Protein AF-A0A4U6UE74-F1 (afdb_monomer_lite)

Structure (mmCIF, N/CA/C/O backbone):
data_AF-A0A4U6UE74-F1
#
_entry.id   AF-A0A4U6UE74-F1
#
loop_
_atom_site.group_PDB
_atom_site.id
_atom_site.type_symbol
_atom_site.label_atom_id
_atom_site.label_alt_id
_atom_site.label_comp_id
_atom_site.label_asym_id
_atom_site.label_entity_id
_atom_site.label_seq_id
_atom_site.pdbx_PDB_ins_code
_atom_site.Cartn_x
_atom_site.Cartn_y
_atom_site.Cartn_z
_atom_site.occupancy
_atom_site.B_iso_or_equiv
_atom_site.auth_seq_id
_atom_site.auth_comp_id
_atom_site.auth_asym_id
_atom_site.auth_atom_id
_atom_site.pdbx_PDB_model_num
ATOM 1 N N . MET A 1 1 ? -22.565 -4.919 -2.786 1.00 56.97 1 MET A N 1
ATOM 2 C CA . MET A 1 1 ? -21.485 -5.892 -2.486 1.00 56.97 1 MET A CA 1
ATOM 3 C C . MET A 1 1 ? -21.626 -7.184 -3.287 1.00 56.97 1 MET A C 1
ATOM 5 O O . MET A 1 1 ? -20.820 -7.374 -4.184 1.00 56.97 1 MET A O 1
ATOM 9 N N . ALA A 1 2 ? -22.635 -8.034 -3.048 1.00 68.69 2 ALA A N 1
ATOM 10 C CA . ALA A 1 2 ? -22.764 -9.335 -3.736 1.00 68.69 2 ALA A CA 1
ATOM 11 C C . ALA A 1 2 ? -22.837 -9.258 -5.281 1.00 68.69 2 ALA A C 1
ATOM 13 O O . ALA A 1 2 ? -22.336 -10.137 -5.976 1.00 68.69 2 ALA A O 1
ATOM 14 N N . GLU A 1 3 ? -23.427 -8.194 -5.826 1.00 71.62 3 GLU A N 1
ATOM 15 C CA . GLU A 1 3 ? -23.545 -7.980 -7.275 1.00 71.62 3 GLU A CA 1
ATOM 16 C C . GLU A 1 3 ? -22.191 -7.661 -7.937 1.00 71.62 3 GLU A C 1
ATOM 18 O O . GLU A 1 3 ? -21.826 -8.283 -8.933 1.00 71.62 3 GLU A O 1
ATOM 23 N N . LEU A 1 4 ? -21.385 -6.807 -7.292 1.00 71.94 4 LEU A N 1
ATOM 24 C CA . LEU A 1 4 ? -20.017 -6.468 -7.706 1.00 71.94 4 LEU A CA 1
ATOM 25 C C . LEU A 1 4 ? -19.081 -7.693 -7.694 1.00 71.94 4 LEU A C 1
ATOM 27 O O . LEU A 1 4 ? -18.154 -7.780 -8.496 1.00 71.94 4 LEU A O 1
ATOM 31 N N . ALA A 1 5 ? -19.316 -8.649 -6.787 1.00 80.25 5 ALA A N 1
ATOM 32 C CA . ALA A 1 5 ? -18.555 -9.897 -6.736 1.00 80.25 5 ALA A CA 1
ATOM 33 C C . ALA A 1 5 ? -18.823 -10.771 -7.976 1.00 80.25 5 ALA A C 1
ATOM 35 O O . ALA A 1 5 ? -17.874 -11.184 -8.640 1.00 80.25 5 ALA A O 1
ATOM 36 N N . ARG A 1 6 ? -20.098 -10.959 -8.354 1.00 82.00 6 ARG A N 1
ATOM 37 C CA . ARG A 1 6 ? -20.484 -11.695 -9.577 1.00 82.00 6 ARG A CA 1
ATOM 38 C C . ARG A 1 6 ? -19.981 -11.037 -10.860 1.00 82.00 6 ARG A C 1
ATOM 40 O O . ARG A 1 6 ? -19.697 -11.729 -11.834 1.00 82.00 6 ARG A O 1
ATOM 47 N N . GLU A 1 7 ? -19.914 -9.710 -10.896 1.00 84.56 7 GLU A N 1
ATOM 48 C CA . GLU A 1 7 ? -19.396 -8.986 -12.059 1.00 84.56 7 GLU A CA 1
ATOM 49 C C . GLU A 1 7 ? -17.886 -9.208 -12.233 1.00 84.56 7 GLU A C 1
ATOM 51 O O . GLU A 1 7 ? -17.434 -9.528 -13.334 1.00 84.56 7 GLU A O 1
ATOM 56 N N . LYS A 1 8 ? -17.119 -9.157 -11.134 1.00 84.25 8 LYS A N 1
ATOM 57 C CA . LYS A 1 8 ? -15.686 -9.494 -11.138 1.00 84.25 8 LYS A CA 1
ATOM 58 C C . LYS A 1 8 ? -15.428 -10.954 -11.516 1.00 84.25 8 LYS A C 1
ATOM 60 O O . LYS A 1 8 ? -14.538 -11.209 -12.319 1.00 84.25 8 LYS A O 1
ATOM 65 N N . GLU A 1 9 ? -16.222 -11.889 -11.000 1.00 88.75 9 GLU A N 1
ATOM 66 C CA . GLU A 1 9 ? -16.128 -13.321 -11.317 1.00 88.75 9 GLU A CA 1
ATOM 67 C C . GLU A 1 9 ? -16.318 -13.580 -12.826 1.00 88.75 9 GLU A C 1
ATOM 69 O O . GLU A 1 9 ? -15.458 -14.180 -13.469 1.00 88.75 9 GLU A O 1
ATOM 74 N N . LYS A 1 10 ? -17.350 -12.982 -13.445 1.00 86.75 10 LYS A N 1
ATOM 75 C CA . LYS A 1 10 ? -17.553 -13.015 -14.909 1.00 86.75 10 LYS A CA 1
ATOM 76 C C . LYS A 1 10 ? -16.393 -12.402 -15.700 1.00 86.75 10 LYS A C 1
ATOM 78 O O . LYS A 1 10 ? -16.070 -12.881 -16.791 1.00 86.75 10 LYS A O 1
ATOM 83 N N . MET A 1 11 ? -15.778 -11.334 -15.189 1.00 83.25 11 MET A N 1
ATOM 84 C CA . MET A 1 11 ? -14.610 -10.708 -15.817 1.00 83.25 11 MET A CA 1
ATOM 85 C C . MET A 1 11 ? -13.387 -11.633 -15.784 1.00 83.25 11 MET A C 1
ATOM 87 O O . MET A 1 11 ? -12.706 -11.775 -16.801 1.00 83.25 11 MET A O 1
ATOM 91 N N . VAL A 1 12 ? -13.149 -12.302 -14.650 1.00 85.94 12 VAL A N 1
ATOM 92 C CA . VAL A 1 12 ? -12.068 -13.286 -14.485 1.00 85.94 12 VAL A CA 1
ATOM 93 C C . VAL A 1 12 ? -12.274 -14.478 -15.418 1.00 85.94 12 VAL A C 1
ATOM 95 O O . VAL A 1 12 ? -11.359 -14.800 -16.171 1.00 85.94 12 VAL A O 1
ATOM 98 N N . ASP A 1 13 ? -13.476 -15.057 -15.485 1.00 81.56 13 ASP A N 1
ATOM 99 C CA . ASP A 1 13 ? -13.787 -16.149 -16.423 1.00 81.56 13 ASP A CA 1
ATOM 100 C C . ASP A 1 13 ? -13.576 -15.740 -17.889 1.00 81.56 13 ASP A C 1
ATOM 102 O O . ASP A 1 13 ? -13.055 -16.512 -18.699 1.00 81.56 13 ASP A O 1
ATOM 106 N N . THR A 1 14 ? -13.930 -14.501 -18.243 1.00 79.88 14 THR A N 1
ATOM 107 C CA . THR A 1 14 ? -13.723 -13.971 -19.600 1.00 79.88 14 THR A CA 1
ATOM 108 C C . THR A 1 14 ? -12.231 -13.820 -19.927 1.00 79.88 14 THR A C 1
ATOM 110 O O . THR A 1 14 ? -11.816 -14.124 -21.048 1.00 79.88 14 THR A O 1
ATOM 113 N N . LEU A 1 15 ? -11.409 -13.397 -18.961 1.00 74.50 15 LEU A N 1
ATOM 114 C CA . LEU A 1 15 ? -9.952 -13.295 -19.106 1.00 74.50 15 LEU A CA 1
ATOM 115 C C . LEU A 1 15 ? -9.281 -14.672 -19.173 1.00 74.50 15 LEU A C 1
ATOM 117 O O . LEU A 1 15 ? -8.467 -14.905 -20.065 1.00 74.50 15 LEU A O 1
ATOM 121 N N . VAL A 1 16 ? -9.668 -15.608 -18.302 1.00 80.56 16 VAL A N 1
ATOM 122 C CA . VAL A 1 16 ? -9.182 -16.998 -18.311 1.00 80.56 16 VAL A CA 1
ATOM 123 C C . VAL A 1 16 ? -9.510 -17.675 -19.642 1.00 80.56 16 VAL A C 1
ATOM 125 O O . VAL A 1 16 ? -8.662 -18.364 -20.206 1.00 80.56 16 VAL A O 1
ATOM 128 N N . LYS A 1 17 ? -10.702 -17.432 -20.202 1.00 75.56 17 LYS A N 1
ATOM 129 C CA . LYS A 1 17 ? -11.088 -17.965 -21.513 1.00 75.56 17 LYS A CA 1
ATOM 130 C C . LYS A 1 17 ? -10.261 -17.370 -22.661 1.00 75.56 17 LYS A C 1
ATOM 132 O O . LYS A 1 17 ? -9.844 -18.118 -23.537 1.00 75.56 17 LYS A O 1
ATOM 137 N N . LYS A 1 18 ? -9.951 -16.067 -22.628 1.00 68.81 18 LYS A N 1
ATOM 138 C CA . LYS A 1 18 ? -9.042 -15.427 -23.604 1.00 68.81 18 LYS A CA 1
ATOM 139 C C . LYS A 1 18 ? -7.591 -15.910 -23.490 1.00 68.81 18 LYS A C 1
ATOM 141 O O . LYS A 1 18 ? -6.917 -16.032 -24.504 1.00 68.81 18 LYS A O 1
ATOM 146 N N . LEU A 1 19 ? -7.122 -16.219 -22.282 1.00 62.34 19 LEU A N 1
ATOM 147 C CA . LEU A 1 19 ? -5.784 -16.775 -22.042 1.00 62.34 19 LEU A CA 1
ATOM 148 C C . LEU A 1 19 ? -5.643 -18.244 -22.466 1.00 62.34 19 LEU A C 1
ATOM 150 O O . LEU A 1 19 ? -4.526 -18.697 -22.706 1.00 62.34 19 LEU A O 1
ATOM 154 N N . LYS A 1 20 ? -6.750 -18.992 -22.556 1.00 67.00 20 LYS A N 1
ATOM 155 C CA . LYS A 1 20 ? -6.731 -20.425 -22.884 1.00 67.00 20 LYS A CA 1
ATOM 156 C C . LYS A 1 20 ? -6.708 -20.722 -24.388 1.00 67.00 20 LYS A C 1
ATOM 158 O O . LYS A 1 20 ? -6.228 -21.787 -24.761 1.00 67.00 20 LYS A O 1
ATOM 163 N N . ASP A 1 21 ? -7.131 -19.770 -25.225 1.00 51.50 21 ASP A N 1
ATOM 164 C CA . ASP A 1 21 ? -7.111 -19.862 -26.694 1.00 51.50 21 ASP A CA 1
ATOM 165 C C . ASP A 1 21 ? -6.261 -18.746 -27.360 1.00 51.50 21 ASP A C 1
ATOM 167 O O . ASP A 1 21 ? -6.778 -17.971 -28.167 1.00 51.50 21 ASP A O 1
ATOM 171 N N . PRO A 1 22 ? -4.935 -18.656 -27.119 1.00 49.62 22 PRO A N 1
ATOM 172 C CA . PRO A 1 22 ? -4.066 -17.650 -27.754 1.00 49.62 22 PRO A CA 1
ATOM 173 C C . PRO A 1 22 ? -3.801 -17.901 -29.259 1.00 49.62 22 PRO A C 1
ATOM 175 O O . PRO A 1 22 ? -2.952 -17.247 -29.860 1.00 49.62 22 PRO A O 1
ATOM 178 N N . SER A 1 23 ? -4.485 -18.871 -29.875 1.00 46.44 23 SER A N 1
ATOM 179 C CA . SER A 1 23 ? -4.153 -19.433 -31.196 1.00 46.44 23 SER A CA 1
ATOM 180 C C . SER A 1 23 ? -4.981 -18.871 -32.369 1.00 46.44 23 SER A C 1
ATOM 182 O O . SER A 1 23 ? -4.737 -19.234 -33.517 1.00 46.44 23 SER A O 1
ATOM 184 N N . SER A 1 24 ? -5.975 -18.006 -32.124 1.00 49.34 24 SER A N 1
ATOM 185 C CA . SER A 1 24 ? -6.946 -17.589 -33.158 1.00 49.34 24 SER A CA 1
ATOM 186 C C . SER A 1 24 ? -6.776 -16.171 -33.727 1.00 49.34 24 SER A C 1
ATOM 188 O O . SER A 1 24 ? -7.349 -15.891 -34.778 1.00 49.34 24 SER A O 1
ATOM 190 N N . GLU A 1 25 ? -5.974 -15.293 -33.110 1.00 42.12 25 GLU A N 1
ATOM 191 C CA . GLU A 1 25 ? -5.763 -13.906 -33.590 1.00 42.12 25 GLU A CA 1
ATOM 192 C C . GLU A 1 25 ? -4.344 -13.619 -34.130 1.00 42.12 25 GLU A C 1
ATOM 194 O O . GLU A 1 25 ? -4.107 -12.559 -34.706 1.00 42.12 25 GLU A O 1
ATOM 199 N N . ALA A 1 26 ? -3.404 -14.568 -34.038 1.00 40.31 26 ALA A N 1
ATOM 200 C CA . ALA A 1 26 ? -1.996 -14.371 -34.422 1.00 40.31 26 ALA A CA 1
ATOM 201 C C . ALA A 1 26 ? -1.649 -14.702 -35.897 1.00 40.31 26 ALA A C 1
ATOM 203 O O . ALA A 1 26 ? -0.474 -14.805 -36.241 1.00 40.31 26 ALA A O 1
ATOM 204 N N . THR A 1 27 ? -2.637 -14.890 -36.783 1.00 39.41 27 THR A N 1
ATOM 205 C CA . THR A 1 27 ? -2.432 -15.371 -38.172 1.00 39.41 27 THR A CA 1
ATOM 206 C C . THR A 1 27 ? -3.084 -14.488 -39.246 1.00 39.41 27 THR A C 1
ATOM 208 O O . THR A 1 27 ? -3.674 -14.981 -40.207 1.00 39.41 27 THR A O 1
ATOM 211 N N . LYS A 1 28 ? -2.960 -13.156 -39.121 1.00 41.69 28 LYS A N 1
ATOM 212 C CA . LYS A 1 28 ? -3.324 -12.190 -40.185 1.00 41.69 28 LYS A CA 1
ATOM 213 C C . LYS A 1 28 ? -2.311 -11.054 -40.396 1.00 41.69 28 LYS A C 1
ATOM 215 O O . LYS A 1 28 ? -2.690 -9.934 -40.725 1.00 41.69 28 LYS A O 1
ATOM 220 N N . SER A 1 29 ? -1.019 -11.346 -40.258 1.00 40.31 29 SER A N 1
ATOM 221 C CA . SER A 1 29 ? 0.051 -10.410 -40.633 1.00 40.31 29 SER A CA 1
ATOM 222 C C . SER A 1 29 ? 1.234 -11.074 -41.346 1.00 40.31 29 SER A C 1
ATOM 224 O O . SER A 1 29 ? 2.375 -10.660 -41.151 1.00 40.31 29 SER A O 1
ATOM 226 N N . ASP A 1 30 ? 0.965 -12.043 -42.226 1.00 38.16 30 ASP A N 1
ATOM 227 C CA . ASP A 1 30 ? 1.850 -12.297 -43.372 1.00 38.16 30 ASP A CA 1
ATOM 228 C C . ASP A 1 30 ? 1.642 -11.172 -44.400 1.00 38.16 30 ASP A C 1
ATOM 230 O O . ASP A 1 30 ? 0.991 -11.330 -45.432 1.00 38.16 30 ASP A O 1
ATOM 234 N N . ALA A 1 31 ? 2.160 -9.989 -44.067 1.00 41.06 31 ALA A N 1
ATOM 235 C CA . ALA A 1 31 ? 2.433 -8.940 -45.036 1.00 41.06 31 ALA A CA 1
ATOM 236 C C . ALA A 1 31 ? 3.879 -9.133 -45.505 1.00 41.06 31 ALA A C 1
ATOM 238 O O . ALA A 1 31 ? 4.804 -9.136 -44.692 1.00 41.06 31 ALA A O 1
ATOM 239 N N . GLU A 1 32 ? 4.060 -9.349 -46.807 1.00 44.47 32 GLU A N 1
ATOM 240 C CA . GLU A 1 32 ? 5.330 -9.769 -47.401 1.00 44.47 32 GLU A CA 1
ATOM 241 C C . GLU A 1 32 ? 6.497 -8.842 -47.017 1.00 44.47 32 GLU A C 1
ATOM 243 O O . GLU A 1 32 ? 6.482 -7.637 -47.282 1.00 44.47 32 GLU A O 1
ATOM 248 N N . LEU A 1 33 ? 7.553 -9.418 -46.431 1.00 47.09 33 LEU A N 1
ATOM 249 C CA . LEU A 1 33 ? 8.809 -8.703 -46.212 1.00 47.09 33 LEU A CA 1
ATOM 250 C C . LEU A 1 33 ? 9.401 -8.280 -47.570 1.00 47.09 33 LEU A C 1
ATOM 252 O O . LEU A 1 33 ? 9.572 -9.130 -48.451 1.00 47.09 33 LEU A O 1
ATOM 256 N N . PRO A 1 34 ? 9.770 -6.999 -47.760 1.00 53.50 34 PRO A N 1
ATOM 257 C CA . PRO A 1 34 ? 10.288 -6.526 -49.036 1.00 53.50 34 PRO A CA 1
ATOM 258 C C . PRO A 1 34 ? 11.599 -7.236 -49.394 1.00 53.50 34 PRO A C 1
ATOM 260 O O . PRO A 1 34 ? 12.488 -7.401 -48.555 1.00 53.50 34 PRO A O 1
ATOM 263 N N . ALA A 1 35 ? 11.749 -7.592 -50.675 1.00 56.34 35 ALA A N 1
ATOM 264 C CA . ALA A 1 35 ? 12.805 -8.474 -51.192 1.00 56.34 35 ALA A CA 1
ATOM 265 C C . ALA A 1 35 ? 14.254 -8.094 -50.805 1.00 56.34 35 ALA A C 1
ATOM 267 O O . ALA A 1 35 ? 15.136 -8.950 -50.810 1.00 56.34 35 ALA A O 1
ATOM 268 N N . LYS A 1 36 ? 14.504 -6.834 -50.421 1.00 52.75 36 LYS A N 1
ATOM 269 C CA . LYS A 1 36 ? 15.810 -6.340 -49.951 1.00 52.75 36 LYS A CA 1
ATOM 270 C C . LYS A 1 36 ? 16.289 -6.959 -48.629 1.00 52.75 36 LYS A C 1
ATOM 272 O O . LYS A 1 36 ? 17.488 -6.937 -48.383 1.00 52.75 36 LYS A O 1
ATOM 277 N N . LEU A 1 37 ? 15.401 -7.511 -47.797 1.00 46.47 37 LEU A N 1
ATOM 278 C CA . LEU A 1 37 ? 15.780 -8.133 -46.516 1.00 46.47 37 LEU A CA 1
ATOM 279 C C . LEU A 1 37 ? 16.088 -9.635 -46.619 1.00 46.47 37 LEU A C 1
ATOM 281 O O . LEU A 1 37 ? 16.680 -10.197 -45.702 1.00 46.47 37 LEU A O 1
ATOM 285 N N . LYS A 1 38 ? 15.752 -10.291 -47.739 1.00 52.88 38 LYS A N 1
ATOM 286 C CA . LYS A 1 38 ? 15.959 -11.740 -47.894 1.00 52.88 38 LYS A CA 1
ATOM 287 C C . LYS A 1 38 ? 17.447 -12.115 -47.970 1.00 52.88 38 LYS A C 1
ATOM 289 O O . LYS A 1 38 ? 17.871 -13.057 -47.311 1.00 52.88 38 LYS A O 1
ATOM 294 N N . GLY A 1 39 ? 18.245 -11.310 -48.676 1.00 51.56 39 GLY A N 1
ATOM 295 C CA . GLY A 1 39 ? 19.693 -11.517 -48.806 1.00 51.56 39 GLY A CA 1
ATOM 296 C C . GLY A 1 39 ? 20.509 -11.234 -47.536 1.00 51.56 39 GLY A C 1
ATOM 297 O O . GLY A 1 39 ? 21.664 -11.640 -47.464 1.00 51.56 39 GLY A O 1
ATOM 298 N N . PHE A 1 40 ? 19.939 -10.571 -46.521 1.00 45.03 40 PHE A N 1
ATOM 299 C CA . PHE A 1 40 ? 20.658 -10.297 -45.268 1.00 45.03 40 PHE A CA 1
ATOM 300 C C . PHE A 1 40 ? 20.764 -11.554 -44.386 1.00 45.03 40 PHE A C 1
ATOM 302 O O . PHE A 1 40 ? 21.835 -11.844 -43.858 1.00 45.03 40 PHE A O 1
ATOM 309 N N . ASN A 1 41 ? 19.693 -12.356 -44.316 1.00 48.88 41 ASN A N 1
ATOM 310 C CA . ASN A 1 41 ? 19.687 -13.636 -43.593 1.00 48.88 41 ASN A CA 1
ATOM 311 C C . ASN A 1 41 ? 20.494 -14.744 -44.294 1.00 48.88 41 ASN A C 1
ATOM 313 O O . ASN A 1 41 ? 20.928 -15.682 -43.633 1.00 48.88 41 ASN A O 1
ATOM 317 N N . GLU A 1 42 ? 20.694 -14.663 -45.613 1.00 53.84 42 GLU A N 1
ATOM 318 C CA . GLU A 1 42 ? 21.542 -15.613 -46.354 1.00 53.84 42 GLU A CA 1
ATOM 319 C C . GLU A 1 42 ? 23.040 -15.266 -46.243 1.00 53.84 42 GLU A C 1
ATOM 321 O O . GLU A 1 42 ? 23.878 -16.163 -46.290 1.00 53.84 42 GLU A O 1
ATOM 326 N N . ALA A 1 43 ? 23.387 -13.986 -46.051 1.00 48.88 43 ALA A N 1
ATOM 327 C CA . ALA A 1 43 ? 24.773 -13.529 -45.907 1.00 48.88 43 ALA A CA 1
ATOM 328 C C . ALA A 1 43 ? 25.343 -13.699 -44.485 1.00 48.88 43 ALA A C 1
ATOM 330 O O . ALA A 1 43 ? 26.547 -13.897 -44.330 1.00 48.88 43 ALA A O 1
ATOM 331 N N . PHE A 1 44 ? 24.494 -13.639 -43.452 1.00 47.41 44 PHE A N 1
ATOM 332 C CA . PHE A 1 44 ? 24.885 -13.802 -42.049 1.00 47.41 44 PHE A CA 1
ATOM 333 C C . PHE A 1 44 ? 24.095 -14.943 -41.406 1.00 47.41 44 PHE A C 1
ATOM 335 O O . PHE A 1 44 ? 23.067 -14.737 -40.765 1.00 47.41 44 PHE A O 1
ATOM 342 N N . GLY A 1 45 ? 24.592 -16.168 -41.584 1.00 48.38 45 GLY A N 1
ATOM 343 C CA . GLY A 1 45 ? 23.990 -17.371 -41.014 1.00 48.38 45 GLY A CA 1
ATOM 344 C C . GLY A 1 45 ? 24.135 -17.453 -39.493 1.00 48.38 45 GLY A C 1
ATOM 345 O O . GLY A 1 45 ? 25.000 -18.173 -38.999 1.00 48.38 45 GLY A O 1
ATOM 346 N N . THR A 1 46 ? 23.266 -16.769 -38.744 1.00 39.91 46 THR A N 1
ATOM 347 C CA . THR A 1 46 ? 23.088 -16.984 -37.299 1.00 39.91 46 THR A CA 1
ATOM 348 C C . THR A 1 46 ? 21.621 -17.219 -36.940 1.00 39.91 46 THR A C 1
ATOM 350 O O . THR A 1 46 ? 20.748 -16.359 -37.054 1.00 39.91 46 THR A O 1
ATOM 353 N N . THR A 1 47 ? 21.345 -18.433 -36.465 1.00 38.91 47 THR A N 1
ATOM 354 C CA . THR A 1 47 ? 20.025 -18.873 -36.007 1.00 38.91 47 THR A CA 1
ATOM 355 C C . THR A 1 47 ? 19.679 -18.234 -34.661 1.00 38.91 47 THR A C 1
ATOM 357 O O . THR A 1 47 ? 19.829 -18.857 -33.613 1.00 38.91 47 THR A O 1
ATOM 360 N N . LEU A 1 48 ? 19.181 -16.995 -34.658 1.00 34.69 48 LEU A N 1
ATOM 361 C CA . LEU A 1 48 ? 18.661 -16.365 -33.440 1.00 34.69 48 LEU A CA 1
ATOM 362 C C . LEU A 1 48 ? 17.238 -16.851 -33.116 1.00 34.69 48 LEU A C 1
ATOM 364 O O . LEU A 1 48 ? 16.241 -16.157 -33.316 1.00 34.69 48 LEU A O 1
ATOM 368 N N . ARG A 1 49 ? 17.152 -18.054 -32.540 1.00 37.94 49 ARG A N 1
ATOM 369 C CA . ARG A 1 49 ? 16.060 -18.424 -31.631 1.00 37.94 49 ARG A CA 1
ATOM 370 C C . ARG A 1 49 ? 16.639 -19.017 -30.352 1.00 37.94 49 ARG A C 1
ATOM 372 O O . ARG A 1 49 ? 17.272 -20.056 -30.420 1.00 37.94 49 ARG A O 1
ATOM 379 N N . LYS A 1 50 ? 16.284 -18.378 -29.232 1.00 42.59 50 LYS A N 1
ATOM 380 C CA . LYS A 1 50 ? 16.183 -18.925 -27.868 1.00 42.59 50 LYS A CA 1
ATOM 381 C C . LYS A 1 50 ? 17.356 -19.782 -27.370 1.00 42.59 50 LYS A C 1
ATOM 383 O O . LYS A 1 50 ? 17.410 -20.958 -27.684 1.00 42.59 50 LYS A O 1
ATOM 388 N N . GLU A 1 51 ? 18.103 -19.248 -26.405 1.00 32.88 51 GLU A N 1
ATOM 389 C CA . GLU A 1 51 ? 18.218 -19.874 -25.077 1.00 32.88 51 GLU A CA 1
ATOM 390 C C . GLU A 1 51 ? 18.854 -18.906 -24.065 1.00 32.88 51 GLU A C 1
ATOM 392 O O . GLU A 1 51 ? 19.895 -18.309 -24.317 1.00 32.88 51 GLU A O 1
ATOM 397 N N . ILE A 1 52 ? 18.196 -18.741 -22.914 1.00 37.09 52 ILE A N 1
ATOM 398 C CA . ILE A 1 52 ? 18.766 -18.177 -21.685 1.00 37.09 52 ILE A CA 1
ATOM 399 C C . ILE A 1 52 ? 18.455 -19.199 -20.595 1.00 37.09 52 ILE A C 1
ATOM 401 O O . ILE A 1 52 ? 17.279 -19.499 -20.401 1.00 37.09 52 ILE A O 1
ATOM 405 N N . PHE A 1 53 ? 19.500 -19.715 -19.939 1.00 31.36 53 PHE A N 1
ATOM 406 C CA . PHE A 1 53 ? 19.626 -20.035 -18.503 1.00 31.36 53 PHE A CA 1
ATOM 407 C C . PHE A 1 53 ? 20.572 -21.222 -18.264 1.00 31.36 53 PHE A C 1
ATOM 409 O O . PHE A 1 53 ? 20.196 -22.362 -18.516 1.00 31.36 53 PHE A O 1
ATOM 416 N N . ALA A 1 54 ? 21.734 -20.963 -17.647 1.00 29.67 54 ALA A N 1
ATOM 417 C CA . ALA A 1 54 ? 22.358 -21.885 -16.689 1.00 29.67 54 ALA A CA 1
ATOM 418 C C . ALA A 1 54 ? 23.453 -21.203 -15.835 1.00 29.67 54 ALA A C 1
ATOM 420 O O . ALA A 1 54 ? 24.446 -20.718 -16.360 1.00 29.67 54 ALA A O 1
ATOM 421 N N . ALA A 1 55 ? 23.263 -21.272 -14.514 1.00 28.91 55 ALA A N 1
ATOM 422 C CA . ALA A 1 55 ? 24.280 -21.385 -13.457 1.00 28.91 55 ALA A CA 1
ATOM 423 C C . ALA A 1 55 ? 25.363 -20.294 -13.239 1.00 28.91 55 ALA A C 1
ATOM 425 O O . ALA A 1 55 ? 26.428 -20.259 -13.845 1.00 28.91 55 ALA A O 1
ATOM 426 N N . HIS A 1 56 ? 25.122 -19.532 -12.169 1.00 27.66 56 HIS A N 1
ATOM 427 C CA . HIS A 1 56 ? 26.099 -19.074 -11.168 1.00 27.66 56 HIS A CA 1
ATOM 428 C C . HIS A 1 56 ? 27.114 -20.166 -10.730 1.00 27.66 56 HIS A C 1
ATOM 430 O O . HIS A 1 56 ? 26.690 -21.303 -10.523 1.00 27.66 56 HIS A O 1
ATOM 436 N N . ALA A 1 57 ? 28.374 -19.791 -10.434 1.00 29.16 57 ALA A N 1
ATOM 437 C CA . ALA A 1 57 ? 28.994 -19.843 -9.081 1.00 29.16 57 ALA A CA 1
ATOM 438 C C . ALA A 1 57 ? 30.530 -20.088 -9.055 1.00 29.16 57 ALA A C 1
ATOM 440 O O . ALA A 1 57 ? 31.015 -21.003 -9.707 1.00 29.16 57 ALA A O 1
ATOM 441 N N . ALA A 1 58 ? 31.220 -19.351 -8.161 1.00 26.97 58 ALA A N 1
ATOM 442 C CA . ALA A 1 58 ? 32.587 -19.549 -7.621 1.00 26.97 58 ALA A CA 1
ATOM 443 C C . ALA A 1 58 ? 33.800 -19.503 -8.597 1.00 26.97 58 ALA A C 1
ATOM 445 O O . ALA A 1 58 ? 33.747 -20.026 -9.700 1.00 26.97 58 ALA A O 1
ATOM 446 N N . GLY A 1 59 ? 34.960 -18.936 -8.231 1.00 24.83 59 GLY A N 1
ATOM 447 C CA . GLY A 1 59 ? 35.321 -18.157 -7.034 1.00 24.83 59 GLY A CA 1
ATOM 448 C C . GLY A 1 59 ? 36.850 -17.990 -6.868 1.00 24.83 59 GLY A C 1
ATOM 449 O O . GLY A 1 59 ? 37.594 -18.792 -7.413 1.00 24.83 59 GLY A O 1
ATOM 450 N N . ALA A 1 60 ? 37.257 -16.987 -6.076 1.00 27.09 60 ALA A N 1
ATOM 451 C CA . ALA A 1 60 ? 38.567 -16.777 -5.419 1.00 27.09 60 ALA A CA 1
ATOM 452 C C . ALA A 1 60 ? 39.885 -16.687 -6.245 1.00 27.09 60 ALA A C 1
ATOM 454 O O . ALA A 1 60 ? 40.330 -17.642 -6.870 1.00 27.09 60 ALA A O 1
ATOM 455 N N . ASP A 1 61 ? 40.529 -15.520 -6.116 1.00 32.75 61 ASP A N 1
ATOM 456 C CA . ASP A 1 61 ? 41.941 -15.254 -5.769 1.00 32.75 61 ASP A CA 1
ATOM 457 C C . ASP A 1 61 ? 43.087 -16.174 -6.245 1.00 32.75 61 ASP A C 1
ATOM 459 O O . ASP A 1 61 ? 43.196 -17.317 -5.814 1.00 32.75 61 ASP A O 1
ATOM 463 N N . THR A 1 62 ? 44.071 -15.567 -6.929 1.00 30.02 62 THR A N 1
ATOM 464 C CA . THR A 1 62 ? 45.494 -15.536 -6.499 1.00 30.02 62 THR A CA 1
ATOM 465 C C . THR A 1 62 ? 46.238 -14.386 -7.192 1.00 30.02 62 THR A C 1
ATOM 467 O O . THR A 1 62 ? 46.064 -14.187 -8.395 1.00 30.02 62 THR A O 1
ATOM 470 N N . ASP A 1 63 ? 47.099 -13.678 -6.454 1.00 32.91 63 ASP A N 1
ATOM 471 C CA . ASP A 1 63 ? 48.181 -12.850 -7.011 1.00 32.91 63 ASP A CA 1
ATOM 472 C C . ASP A 1 63 ? 49.167 -13.710 -7.830 1.00 32.91 63 ASP A C 1
ATOM 474 O O . ASP A 1 63 ? 49.419 -14.857 -7.466 1.00 32.91 63 ASP A O 1
ATOM 478 N N . ASP A 1 64 ? 49.762 -13.166 -8.899 1.00 29.98 64 ASP A N 1
ATOM 479 C CA . ASP A 1 64 ? 51.168 -12.712 -8.863 1.00 29.98 64 ASP A CA 1
ATOM 480 C C . ASP A 1 64 ? 51.624 -12.085 -10.199 1.00 29.98 64 ASP A C 1
ATOM 482 O O . ASP A 1 64 ? 51.037 -12.301 -11.263 1.00 29.98 64 ASP A O 1
ATOM 486 N N . GLY A 1 65 ? 52.690 -11.282 -10.153 1.00 33.38 65 GLY A N 1
ATOM 487 C CA . GLY A 1 65 ? 53.246 -10.610 -11.333 1.00 33.38 65 GLY A CA 1
ATOM 488 C C . GLY A 1 65 ? 54.146 -11.504 -12.202 1.00 33.38 65 GLY A C 1
ATOM 489 O O . GLY A 1 65 ? 54.941 -12.290 -11.694 1.00 33.38 65 GLY A O 1
ATOM 490 N N . GLY A 1 66 ? 54.106 -11.323 -13.528 1.00 27.69 66 GLY A N 1
ATOM 491 C CA . GLY A 1 66 ? 54.991 -12.034 -14.459 1.00 27.69 66 GLY A CA 1
ATOM 492 C C . GLY A 1 66 ? 55.030 -11.406 -15.853 1.00 27.69 66 GLY A C 1
ATOM 493 O O . GLY A 1 66 ? 53.997 -11.174 -16.473 1.00 27.69 66 GLY A O 1
ATOM 494 N N . SER A 1 67 ? 56.232 -11.104 -16.345 1.00 31.75 67 SER A N 1
ATOM 495 C CA . SER A 1 67 ? 56.478 -10.595 -17.699 1.00 31.75 67 SER A CA 1
ATOM 496 C C . SER A 1 67 ? 56.640 -11.729 -18.722 1.00 31.75 67 SER A C 1
ATOM 498 O O . SER A 1 67 ? 56.930 -12.860 -18.343 1.00 31.75 67 SER A O 1
ATOM 500 N N . PHE A 1 68 ? 56.578 -11.379 -20.022 1.00 26.80 68 PHE A N 1
ATOM 501 C CA . PHE A 1 68 ? 56.877 -12.262 -21.173 1.00 26.80 68 PHE A CA 1
ATOM 502 C C . PHE A 1 68 ? 55.830 -13.395 -21.399 1.00 26.80 68 PHE A C 1
ATOM 504 O O . PHE A 1 68 ? 55.166 -13.831 -20.474 1.00 26.80 68 PHE A O 1
ATOM 511 N N . GLN A 1 69 ? 55.557 -13.908 -22.609 1.00 30.17 69 GLN A N 1
ATOM 512 C CA . GLN A 1 69 ? 56.172 -13.726 -23.933 1.00 30.17 69 GLN A CA 1
ATOM 513 C C . GLN A 1 69 ? 55.141 -14.039 -25.045 1.00 30.17 69 GLN A C 1
ATOM 515 O O . GLN A 1 69 ? 54.441 -15.045 -24.959 1.00 30.17 69 GLN A O 1
ATOM 520 N N . GLY A 1 70 ? 55.074 -13.235 -26.114 1.00 30.08 70 GLY A N 1
ATOM 521 C CA . GLY A 1 70 ? 54.324 -13.557 -27.345 1.00 30.08 70 GLY A CA 1
ATOM 522 C C . GLY A 1 70 ? 55.286 -13.915 -28.491 1.00 30.08 70 GLY A C 1
ATOM 523 O O . GLY A 1 70 ? 56.350 -13.295 -28.571 1.00 30.08 70 GLY A O 1
ATOM 524 N N . PRO A 1 71 ? 54.993 -14.911 -29.352 1.00 38.62 71 PRO A N 1
ATOM 525 C CA . PRO A 1 71 ? 55.994 -15.458 -30.264 1.00 38.62 71 PRO A CA 1
ATOM 526 C C . PRO A 1 71 ? 56.256 -14.613 -31.520 1.00 38.62 71 PRO A C 1
ATOM 528 O O . PRO A 1 71 ? 55.359 -14.104 -32.185 1.00 38.62 71 PRO A O 1
ATOM 531 N N . SER A 1 72 ? 57.547 -14.567 -31.837 1.00 31.17 72 SER A N 1
ATOM 532 C CA . SER A 1 72 ? 58.214 -13.998 -33.008 1.00 31.17 72 SER A CA 1
ATOM 533 C C . SER A 1 72 ? 57.609 -14.326 -34.384 1.00 31.17 72 SER A C 1
ATOM 535 O O . SER A 1 72 ? 57.411 -15.492 -34.720 1.00 31.17 72 SER A O 1
ATOM 537 N N . ALA A 1 73 ? 57.491 -13.285 -35.213 1.00 34.31 73 ALA A N 1
ATOM 538 C CA . ALA A 1 73 ? 58.048 -13.196 -36.573 1.00 34.31 73 ALA A CA 1
ATOM 539 C C . ALA A 1 73 ? 58.044 -11.694 -36.939 1.00 34.31 73 ALA A C 1
ATOM 541 O O . ALA A 1 73 ? 56.992 -11.124 -37.197 1.00 34.31 73 ALA A O 1
ATOM 542 N N . GLY A 1 74 ? 59.132 -10.941 -36.757 1.00 30.19 74 GLY A N 1
ATOM 543 C CA . GLY A 1 74 ? 60.329 -11.012 -37.598 1.00 30.19 74 GLY A CA 1
ATOM 544 C C . GLY A 1 74 ? 60.073 -10.202 -38.881 1.00 30.19 74 GLY A C 1
ATOM 545 O O . GLY A 1 74 ? 59.320 -10.653 -39.732 1.00 30.19 74 GLY A O 1
ATOM 546 N N . GLY A 1 75 ? 60.608 -9.004 -39.095 1.00 30.39 75 GLY A N 1
ATOM 547 C CA . GLY A 1 75 ? 61.679 -8.305 -38.395 1.00 30.39 75 GLY A CA 1
ATOM 548 C C . GLY A 1 75 ? 62.531 -7.579 -39.435 1.00 30.39 75 GLY A C 1
ATOM 549 O O . GLY A 1 75 ? 63.238 -8.252 -40.172 1.00 30.39 75 GLY A O 1
ATOM 550 N N . GLU A 1 76 ? 62.418 -6.245 -39.441 1.00 30.23 76 GLU A N 1
ATOM 551 C CA . GLU A 1 76 ? 63.472 -5.259 -39.769 1.00 30.23 76 GLU A CA 1
ATOM 552 C C . GLU A 1 76 ? 63.987 -5.219 -41.233 1.00 30.23 76 GLU A C 1
ATOM 554 O O . GLU A 1 76 ? 64.098 -6.220 -41.926 1.00 30.23 76 GLU A O 1
ATOM 559 N N . ALA A 1 77 ? 64.058 -4.046 -41.877 1.00 32.03 77 ALA A N 1
ATOM 560 C CA . ALA A 1 77 ? 65.106 -3.016 -41.751 1.00 32.03 77 ALA A CA 1
ATOM 561 C C . ALA A 1 77 ? 66.519 -3.592 -42.029 1.00 32.03 77 ALA A C 1
ATOM 563 O O . ALA A 1 77 ? 66.871 -4.654 -41.538 1.00 32.03 77 ALA A O 1
ATOM 564 N N . ASP A 1 78 ? 67.383 -2.968 -42.832 1.00 27.89 78 ASP A N 1
ATOM 565 C CA . ASP A 1 78 ? 67.585 -1.521 -42.972 1.00 27.89 78 ASP A CA 1
ATOM 566 C C . ASP A 1 78 ? 68.200 -1.130 -44.353 1.00 27.89 78 ASP A C 1
ATOM 568 O O . ASP A 1 78 ? 68.184 -1.899 -45.312 1.00 27.89 78 ASP A O 1
ATOM 572 N N . CYS A 1 79 ? 68.691 0.106 -44.436 1.00 33.59 79 CYS A N 1
ATOM 573 C CA . CYS A 1 79 ? 69.282 0.882 -45.532 1.00 33.59 79 CYS A CA 1
ATOM 574 C C . CYS A 1 79 ? 70.488 0.260 -46.310 1.00 33.59 79 CYS A C 1
ATOM 576 O O . CYS A 1 79 ? 70.934 -0.849 -46.048 1.00 33.59 79 CYS A O 1
ATOM 578 N N . VAL A 1 80 ? 71.086 1.086 -47.195 1.00 29.48 80 VAL A N 1
ATOM 579 C CA . VAL A 1 80 ? 72.434 1.005 -47.835 1.00 29.48 80 VAL A CA 1
ATOM 580 C C . VAL A 1 80 ? 72.522 0.555 -49.318 1.00 29.48 80 VAL A C 1
ATOM 582 O O . VAL A 1 80 ? 72.636 -0.612 -49.661 1.00 29.48 80 VAL A O 1
ATOM 585 N N . ILE A 1 81 ? 72.544 1.563 -50.204 1.00 30.91 81 ILE A N 1
ATOM 586 C CA . ILE A 1 81 ? 73.607 1.915 -51.187 1.00 30.91 81 ILE A CA 1
ATOM 587 C C . ILE A 1 81 ? 74.436 0.795 -51.898 1.00 30.91 81 ILE A C 1
ATOM 589 O O . ILE A 1 81 ? 75.238 0.106 -51.285 1.00 30.91 81 ILE A O 1
ATOM 593 N N . VAL A 1 82 ? 74.397 0.846 -53.249 1.00 30.19 82 VAL A N 1
ATOM 594 C CA . VAL A 1 82 ? 75.402 0.414 -54.272 1.00 30.19 82 VAL A CA 1
ATOM 595 C C . VAL A 1 82 ? 75.627 -1.089 -54.564 1.00 30.19 82 VAL A C 1
ATOM 597 O O . VAL A 1 82 ? 76.340 -1.787 -53.861 1.00 30.19 82 VAL A O 1
ATOM 600 N N . GLY A 1 83 ? 75.231 -1.493 -55.785 1.00 25.75 83 GLY A N 1
ATOM 601 C CA . GLY A 1 83 ? 76.224 -1.821 -56.829 1.00 25.75 83 GLY A CA 1
ATOM 602 C C . GLY A 1 83 ? 76.465 -3.281 -57.264 1.00 25.75 83 GLY A C 1
ATOM 603 O O . GLY A 1 83 ? 77.281 -3.972 -56.675 1.00 25.75 83 GLY A O 1
ATOM 604 N N . GLY A 1 84 ? 75.972 -3.630 -58.464 1.00 25.67 84 GLY A N 1
ATOM 605 C CA . GLY A 1 84 ? 76.819 -4.226 -59.518 1.00 25.67 84 GLY A CA 1
ATOM 606 C C . GLY A 1 84 ? 76.869 -5.754 -59.723 1.00 25.67 84 GLY A C 1
ATOM 607 O O . GLY A 1 84 ? 77.491 -6.472 -58.954 1.00 25.67 84 GLY A O 1
ATOM 608 N N . SER A 1 85 ? 76.431 -6.185 -60.921 1.00 27.48 85 SER A N 1
ATOM 609 C CA . SER A 1 85 ? 76.730 -7.472 -61.606 1.00 27.48 85 SER A CA 1
ATOM 610 C C . SER A 1 85 ? 76.214 -8.780 -60.962 1.00 27.48 85 SER A C 1
ATOM 612 O O . SER A 1 85 ? 76.129 -8.892 -59.752 1.00 27.48 85 SER A O 1
ATOM 614 N N . GLY A 1 86 ? 75.858 -9.832 -61.711 1.00 27.47 86 GLY A N 1
ATOM 615 C CA . GLY A 1 86 ? 75.748 -10.008 -63.168 1.00 27.47 86 GLY A CA 1
ATOM 616 C C . GLY A 1 86 ? 75.527 -11.490 -63.548 1.00 27.47 86 GLY A C 1
ATOM 617 O O . GLY A 1 86 ? 75.611 -12.351 -62.679 1.00 27.47 86 GLY A O 1
ATOM 618 N N . SER A 1 87 ? 75.343 -11.783 -64.849 1.00 30.12 87 SER A N 1
ATOM 619 C CA . SER A 1 87 ? 75.269 -13.136 -65.473 1.00 30.12 87 SER A CA 1
ATOM 620 C C . SER A 1 87 ? 74.002 -13.982 -65.154 1.00 30.12 87 SER A C 1
ATOM 622 O O . SER A 1 87 ? 73.464 -13.885 -64.063 1.00 30.12 87 SER A O 1
ATOM 624 N N . SER A 1 88 ? 73.437 -14.816 -66.049 1.00 32.56 88 SER A N 1
ATOM 625 C CA . SER A 1 88 ? 73.756 -15.111 -67.467 1.00 32.56 88 SER A CA 1
ATOM 626 C C . SER A 1 88 ? 72.701 -15.995 -68.170 1.00 32.56 88 SER A C 1
ATOM 628 O O . SER A 1 88 ? 72.222 -16.922 -67.528 1.00 32.56 88 SER A O 1
ATOM 630 N N . LYS A 1 89 ? 72.568 -15.823 -69.508 1.00 36.47 89 LYS A N 1
ATOM 631 C CA . LYS A 1 89 ? 72.282 -16.855 -70.552 1.00 36.47 89 LYS A CA 1
ATOM 632 C C . LYS A 1 89 ? 70.911 -17.557 -70.550 1.00 36.47 89 LYS A C 1
ATOM 634 O O . LYS A 1 89 ? 70.312 -17.740 -69.504 1.00 36.47 89 LYS A O 1
ATOM 639 N N . ASP A 1 90 ? 70.357 -18.049 -71.662 1.00 31.42 90 ASP A N 1
ATOM 640 C CA . ASP A 1 90 ? 70.552 -17.924 -73.135 1.00 31.42 90 ASP A CA 1
ATOM 641 C C . ASP A 1 90 ? 69.145 -18.225 -73.750 1.00 31.42 90 ASP A C 1
ATOM 643 O O . ASP A 1 90 ? 68.239 -18.589 -73.002 1.00 31.42 90 ASP A O 1
ATOM 647 N N . ALA A 1 91 ? 68.780 -18.106 -75.032 1.00 30.34 91 ALA A N 1
ATOM 648 C CA . ALA A 1 91 ? 69.427 -17.935 -76.347 1.00 30.34 91 ALA A CA 1
ATOM 649 C C . ALA A 1 91 ? 68.393 -17.169 -77.256 1.00 30.34 91 ALA A C 1
ATOM 651 O O . ALA A 1 91 ? 67.357 -16.758 -76.741 1.00 30.34 91 ALA A O 1
ATOM 652 N N . ALA A 1 92 ? 68.428 -17.003 -78.590 1.00 28.67 92 ALA A N 1
ATOM 653 C CA . ALA A 1 92 ? 69.421 -16.871 -79.670 1.00 28.67 92 ALA A CA 1
ATOM 654 C C . ALA A 1 92 ? 68.663 -16.903 -81.031 1.00 28.67 92 ALA A C 1
ATOM 656 O O . ALA A 1 92 ? 68.028 -17.909 -81.334 1.00 28.67 92 ALA A O 1
ATOM 657 N N . ALA A 1 93 ? 68.743 -15.833 -81.835 1.00 29.38 93 ALA A N 1
ATOM 658 C CA . ALA A 1 93 ? 68.499 -15.751 -83.295 1.00 29.38 93 ALA A CA 1
ATOM 659 C C . ALA A 1 93 ? 68.743 -14.274 -83.695 1.00 29.38 93 ALA A C 1
ATOM 661 O O . ALA A 1 93 ? 68.001 -13.401 -83.262 1.00 29.38 93 ALA A O 1
ATOM 662 N N . VAL A 1 94 ? 69.900 -13.879 -84.239 1.00 33.50 94 VAL A N 1
ATOM 663 C CA . VAL A 1 94 ? 70.330 -14.059 -85.642 1.00 33.50 94 VAL A CA 1
ATOM 664 C C . VAL A 1 94 ? 69.299 -13.493 -86.623 1.00 33.50 94 VAL A C 1
ATOM 666 O O . VAL A 1 94 ? 68.321 -14.172 -86.913 1.00 33.50 94 VAL A O 1
ATOM 669 N N . ASP A 1 95 ? 69.556 -12.292 -87.157 1.00 30.50 95 ASP A N 1
ATOM 670 C CA . ASP A 1 95 ? 69.928 -12.192 -88.576 1.00 30.50 95 ASP A CA 1
ATOM 671 C C . ASP A 1 95 ? 70.713 -10.901 -88.914 1.00 30.50 95 ASP A C 1
ATOM 673 O O . ASP A 1 95 ? 70.786 -9.958 -88.125 1.00 30.50 95 ASP A O 1
ATOM 677 N N . GLU A 1 96 ? 71.342 -10.937 -90.086 1.00 30.86 96 GLU A N 1
ATOM 678 C CA . GLU A 1 96 ? 72.137 -9.949 -90.822 1.00 30.86 96 GLU A CA 1
ATOM 679 C C . GLU A 1 96 ? 71.718 -8.463 -90.665 1.00 30.86 96 GLU A C 1
ATOM 681 O O . GLU A 1 96 ? 70.556 -8.095 -90.559 1.00 30.86 96 GLU A O 1
ATOM 686 N N . GLY A 1 97 ? 72.625 -7.483 -90.687 1.00 27.97 97 GLY A N 1
ATOM 687 C CA . GLY A 1 97 ? 73.904 -7.476 -91.391 1.00 27.97 97 GLY A CA 1
ATOM 688 C C . GLY A 1 97 ? 73.839 -6.556 -92.613 1.00 27.97 97 GLY A C 1
ATOM 689 O O . GLY A 1 97 ? 73.781 -7.018 -93.747 1.00 27.97 97 GLY A O 1
ATOM 690 N N . LYS A 1 98 ? 73.895 -5.231 -92.409 1.00 31.27 98 LYS A N 1
ATOM 691 C CA . LYS A 1 98 ? 74.155 -4.302 -93.520 1.00 31.27 98 LYS A CA 1
ATOM 692 C C . LYS A 1 98 ? 75.015 -3.116 -93.110 1.00 31.27 98 LYS A C 1
ATOM 694 O O . LYS A 1 98 ? 74.532 -2.090 -92.639 1.00 31.27 98 LYS A O 1
ATOM 699 N N . ALA A 1 99 ? 76.314 -3.259 -93.353 1.00 32.25 99 ALA A N 1
ATOM 700 C CA . ALA A 1 99 ? 77.212 -2.121 -93.422 1.00 32.25 99 ALA A CA 1
ATOM 701 C C . ALA A 1 99 ? 76.740 -1.176 -94.540 1.00 32.25 99 ALA A C 1
ATOM 703 O O . ALA A 1 99 ? 76.647 -1.581 -95.700 1.00 32.25 99 ALA A O 1
ATOM 704 N N . VAL A 1 100 ? 76.485 0.087 -94.206 1.00 32.06 100 VAL A N 1
ATOM 705 C CA . VAL A 1 100 ? 76.467 1.169 -95.194 1.00 32.06 100 VAL A CA 1
ATOM 706 C C . VAL A 1 100 ? 77.763 1.934 -95.010 1.00 32.06 100 VAL A C 1
ATOM 708 O O . VAL A 1 100 ? 78.071 2.412 -93.920 1.00 32.06 100 VAL A O 1
ATOM 711 N N . ALA A 1 101 ? 78.562 1.934 -96.071 1.00 31.28 101 ALA A N 1
ATOM 712 C CA . ALA A 1 101 ? 79.954 2.334 -96.040 1.00 31.28 101 ALA A CA 1
ATOM 713 C C . ALA A 1 101 ? 80.164 3.718 -95.412 1.00 31.28 101 ALA A C 1
ATOM 715 O O . ALA A 1 101 ? 79.489 4.688 -95.766 1.00 31.28 101 ALA A O 1
ATOM 716 N N . VAL A 1 102 ? 81.232 3.828 -94.616 1.00 35.31 102 VAL A N 1
ATOM 717 C CA . VAL A 1 102 ? 82.017 5.063 -94.573 1.00 35.31 102 VAL A CA 1
ATOM 718 C C . VAL A 1 102 ? 82.531 5.283 -95.992 1.00 35.31 102 VAL A C 1
ATOM 720 O O . VAL A 1 102 ? 83.590 4.786 -96.383 1.00 35.31 102 VAL A O 1
ATOM 723 N N . ALA A 1 103 ? 81.745 5.996 -96.793 1.00 31.72 103 ALA A N 1
ATOM 724 C CA . ALA A 1 103 ? 82.216 6.543 -98.042 1.00 31.72 103 ALA A CA 1
ATOM 725 C C . ALA A 1 103 ? 83.311 7.548 -97.679 1.00 31.72 103 ALA A C 1
ATOM 727 O O . ALA A 1 103 ? 83.027 8.679 -97.291 1.00 31.72 103 ALA A O 1
ATOM 728 N N . LYS A 1 104 ? 84.573 7.120 -97.802 1.00 36.69 104 LYS A N 1
ATOM 729 C CA . LYS A 1 104 ? 85.684 8.040 -98.034 1.00 36.69 104 LYS A CA 1
ATOM 730 C C . LYS A 1 104 ? 85.332 8.819 -99.298 1.00 36.69 104 LYS A C 1
ATOM 732 O O . LYS A 1 104 ? 85.642 8.377 -100.403 1.00 36.69 104 LYS A O 1
ATOM 737 N N . SER A 1 105 ? 84.675 9.964 -99.137 1.00 37.97 105 SER A N 1
ATOM 738 C CA . SER A 1 105 ? 84.700 11.010 -100.143 1.00 37.97 105 SER A CA 1
ATOM 739 C C . SER A 1 105 ? 86.169 11.360 -100.320 1.00 37.97 105 SER A C 1
ATOM 741 O O . SER A 1 105 ? 86.793 11.942 -99.433 1.00 37.97 105 SER A O 1
ATOM 743 N N . ALA A 1 106 ? 86.751 10.906 -101.428 1.00 38.31 106 ALA A N 1
ATOM 744 C CA . ALA A 1 106 ? 88.049 11.382 -101.851 1.00 38.31 106 ALA A CA 1
ATOM 745 C C . ALA A 1 106 ? 87.869 12.870 -102.137 1.00 38.31 106 ALA A C 1
ATOM 747 O O . ALA A 1 106 ? 87.335 13.231 -103.185 1.00 38.31 106 ALA A O 1
ATOM 748 N N . ASP A 1 107 ? 88.258 13.702 -101.173 1.00 42.09 107 ASP A N 1
ATOM 749 C CA . ASP A 1 107 ? 88.093 15.152 -101.212 1.00 42.09 107 ASP A CA 1
ATOM 750 C C . ASP A 1 107 ? 89.142 15.768 -102.148 1.00 42.09 107 ASP A C 1
ATOM 752 O O . ASP A 1 107 ? 90.029 16.526 -101.769 1.00 42.09 107 ASP A O 1
ATOM 756 N N . ARG A 1 108 ? 89.073 15.354 -103.416 1.00 49.31 108 ARG A N 1
ATOM 757 C CA . ARG A 1 108 ? 89.667 16.050 -104.548 1.00 49.31 108 ARG A CA 1
ATOM 758 C C . ARG A 1 108 ? 88.680 17.121 -104.981 1.00 49.31 108 ARG A C 1
ATOM 760 O O . ARG A 1 108 ? 88.058 17.018 -106.039 1.00 49.31 108 ARG A O 1
ATOM 767 N N . VAL A 1 109 ? 88.566 18.155 -104.153 1.00 50.50 109 VAL A N 1
ATOM 768 C CA . VAL A 1 109 ? 88.229 19.481 -104.663 1.00 50.50 109 VAL A CA 1
ATOM 769 C C . VAL A 1 109 ? 89.344 19.822 -105.648 1.00 50.50 109 VAL A C 1
ATOM 771 O O . VAL A 1 109 ? 90.473 20.088 -105.243 1.00 50.50 109 VAL A O 1
ATOM 774 N N . LEU A 1 110 ? 89.058 19.703 -106.944 1.00 56.22 110 LEU A N 1
ATOM 775 C CA . LEU A 1 110 ? 89.936 20.252 -107.971 1.00 56.22 110 LEU A CA 1
ATOM 776 C C . LEU A 1 110 ? 89.984 21.762 -107.738 1.00 56.22 110 LEU A C 1
ATOM 778 O O . LEU A 1 110 ? 88.921 22.378 -107.610 1.00 56.22 110 LEU A O 1
ATOM 782 N N . ASP A 1 111 ? 91.181 22.349 -107.677 1.00 63.12 111 ASP A N 1
ATOM 783 C CA . ASP A 1 111 ? 91.279 23.807 -107.684 1.00 63.12 111 ASP A CA 1
ATOM 784 C C . ASP A 1 111 ? 90.595 24.316 -108.960 1.00 63.12 111 ASP A C 1
ATOM 786 O O . ASP A 1 111 ? 90.740 23.732 -110.041 1.00 63.12 111 ASP A O 1
ATOM 790 N N . LEU A 1 112 ? 89.818 25.393 -108.836 1.00 67.88 112 LEU A N 1
ATOM 791 C CA . LEU A 1 112 ? 89.016 25.915 -109.939 1.00 67.88 112 LEU A CA 1
ATOM 792 C C . LEU A 1 112 ? 89.908 26.246 -111.147 1.00 67.88 112 LEU A C 1
ATOM 794 O O . LEU A 1 112 ? 89.489 26.054 -112.286 1.00 67.88 112 LEU A O 1
ATOM 798 N N . LYS A 1 113 ? 91.156 26.663 -110.885 1.00 66.69 113 LYS A N 1
ATOM 799 C CA . LYS A 1 113 ? 92.198 26.894 -111.895 1.00 66.69 113 LYS A CA 1
ATOM 800 C C . LYS A 1 113 ? 92.677 25.625 -112.596 1.00 66.69 113 LYS A C 1
ATOM 802 O O . LYS A 1 113 ? 92.791 25.635 -113.816 1.00 66.69 113 LYS A O 1
ATOM 807 N N . GLU A 1 114 ? 92.940 24.541 -111.865 1.00 65.94 114 GLU A N 1
ATOM 808 C CA . GLU A 1 114 ? 93.383 23.273 -112.467 1.00 65.94 114 GLU A CA 1
ATOM 809 C C . GLU A 1 114 ? 92.293 22.687 -113.375 1.00 65.94 114 GLU A C 1
ATOM 811 O O . GLU A 1 114 ? 92.580 22.190 -114.464 1.00 65.94 114 GLU A O 1
ATOM 816 N N . PHE A 1 115 ? 91.024 22.801 -112.967 1.00 70.50 115 PHE A N 1
ATOM 817 C CA . PHE A 1 115 ? 89.890 22.418 -113.810 1.00 70.50 115 PHE A CA 1
ATOM 818 C C . PHE A 1 115 ? 89.734 23.339 -115.033 1.00 70.50 115 PHE A C 1
ATOM 820 O O . PHE A 1 115 ? 89.434 22.854 -116.123 1.00 70.50 115 PHE A O 1
ATOM 827 N N . GLU A 1 116 ? 89.970 24.646 -114.885 1.00 71.81 116 GLU A N 1
ATOM 828 C CA . GLU A 1 116 ? 89.905 25.615 -115.986 1.00 71.81 116 GLU A CA 1
ATOM 829 C C . GLU A 1 116 ? 91.005 25.387 -117.041 1.00 71.81 116 GLU A C 1
ATOM 831 O O . GLU A 1 116 ? 90.718 25.410 -118.239 1.00 71.81 116 GLU A O 1
ATOM 836 N N . GLU A 1 117 ? 92.248 25.110 -116.635 1.00 70.75 117 GLU A N 1
ATOM 837 C CA . GLU A 1 117 ? 93.333 24.783 -117.574 1.00 70.75 117 GLU A CA 1
ATOM 838 C C . GLU A 1 117 ? 93.054 23.482 -118.338 1.00 70.75 117 GLU A C 1
ATOM 840 O O . GLU A 1 117 ? 93.217 23.431 -119.560 1.00 70.75 117 GLU A O 1
ATOM 845 N N . LEU A 1 118 ? 92.549 22.458 -117.645 1.00 66.88 118 LEU A N 1
ATOM 846 C CA . LEU A 1 118 ? 92.188 21.176 -118.253 1.00 66.88 118 LEU A CA 1
ATOM 847 C C . LEU A 1 118 ? 90.969 21.311 -119.190 1.00 66.88 118 LEU A C 1
ATOM 849 O O . LEU A 1 118 ? 90.900 20.629 -120.212 1.00 66.88 118 LEU A O 1
ATOM 853 N N . ALA A 1 119 ? 90.052 22.244 -118.903 1.00 66.38 119 ALA A N 1
ATOM 854 C CA . ALA A 1 119 ? 88.933 22.594 -119.777 1.00 66.38 119 ALA A CA 1
ATOM 855 C C . ALA A 1 119 ? 89.368 23.330 -121.059 1.00 66.38 119 ALA A C 1
ATOM 857 O O . ALA A 1 119 ? 88.819 23.052 -122.123 1.00 66.38 119 ALA A O 1
ATOM 858 N N . ARG A 1 120 ? 90.375 24.218 -120.998 1.00 69.75 120 ARG A N 1
ATOM 859 C CA . ARG A 1 120 ? 90.922 24.909 -122.190 1.00 69.75 120 ARG A CA 1
ATOM 860 C C . ARG A 1 120 ? 91.683 23.981 -123.146 1.00 69.75 120 ARG A C 1
ATOM 862 O O . ARG A 1 120 ? 91.857 24.332 -124.308 1.00 69.75 120 ARG A O 1
ATOM 869 N N . GLY A 1 121 ? 92.148 22.822 -122.672 1.00 64.19 121 GLY A N 1
ATOM 870 C CA . GLY A 1 121 ? 92.818 21.805 -123.494 1.00 64.19 121 GLY A CA 1
ATOM 871 C C . GLY A 1 121 ? 91.876 20.877 -124.275 1.00 64.19 121 GLY A C 1
ATOM 872 O O . GLY A 1 121 ? 92.350 20.065 -125.069 1.00 64.19 121 GLY A O 1
ATOM 873 N N . LEU A 1 122 ? 90.561 20.966 -124.053 1.00 66.94 122 LEU A N 1
ATOM 874 C CA . LEU A 1 122 ? 89.543 20.151 -124.721 1.00 66.94 122 LEU A CA 1
ATOM 875 C C . LEU A 1 122 ? 88.967 20.892 -125.936 1.00 66.94 122 LEU A C 1
ATOM 877 O O . LEU A 1 122 ? 88.643 22.073 -125.853 1.00 66.94 122 LEU A O 1
ATOM 881 N N . GLY A 1 123 ? 88.787 20.189 -127.057 1.00 68.81 123 GLY A N 1
ATOM 882 C CA . GLY A 1 123 ? 88.090 20.746 -128.221 1.00 68.81 123 GLY A CA 1
ATOM 883 C C . GLY A 1 123 ? 86.591 20.942 -127.958 1.00 68.81 123 GLY A C 1
ATOM 884 O O . GLY A 1 123 ? 86.007 20.232 -127.135 1.00 68.81 123 GLY A O 1
ATOM 885 N N . ASP A 1 124 ? 85.952 21.856 -128.696 1.00 71.88 124 ASP A N 1
ATOM 886 C CA . ASP A 1 124 ? 84.564 22.308 -128.472 1.00 71.88 124 ASP A CA 1
ATOM 887 C C . ASP A 1 124 ? 83.550 21.167 -128.251 1.00 71.88 124 ASP A C 1
ATOM 889 O O . ASP A 1 124 ? 82.673 21.253 -127.388 1.00 71.88 124 ASP A O 1
ATOM 893 N N . GLY A 1 125 ? 83.685 20.062 -128.995 1.00 74.25 125 GLY A N 1
ATOM 894 C CA . GLY A 1 125 ? 82.809 18.892 -128.880 1.00 74.25 125 GLY A CA 1
ATOM 895 C C . GLY A 1 125 ? 82.944 18.122 -127.559 1.00 74.25 125 GLY A C 1
ATOM 896 O O . GLY A 1 125 ? 81.943 17.627 -127.034 1.00 74.25 125 GLY A O 1
ATOM 897 N N . ASP A 1 126 ? 84.146 18.046 -126.987 1.00 75.69 126 ASP A N 1
ATOM 898 C CA . ASP A 1 126 ? 84.375 17.392 -125.696 1.00 75.69 126 ASP A CA 1
ATOM 899 C C . ASP A 1 126 ? 84.133 18.349 -124.521 1.00 75.69 126 ASP A C 1
ATOM 901 O O . ASP A 1 126 ? 83.621 17.916 -123.488 1.00 75.69 126 ASP A O 1
ATOM 905 N N . LEU A 1 127 ? 84.355 19.657 -124.699 1.00 77.62 127 LEU A N 1
ATOM 906 C CA . LEU A 1 127 ? 83.931 20.677 -123.735 1.00 77.62 127 LEU A CA 1
ATOM 907 C C . LEU A 1 127 ? 82.395 20.728 -123.604 1.00 77.62 127 LEU A C 1
ATOM 909 O O . LEU A 1 127 ? 81.868 20.789 -122.491 1.00 77.62 127 LEU A O 1
ATOM 913 N N . ALA A 1 128 ? 81.654 20.600 -124.712 1.00 76.25 128 ALA A N 1
ATOM 914 C CA . ALA A 1 128 ? 80.194 20.476 -124.689 1.00 76.25 128 ALA A CA 1
ATOM 915 C C . ALA A 1 128 ? 79.723 19.202 -123.956 1.00 76.25 128 ALA A C 1
ATOM 917 O O . ALA A 1 128 ? 78.762 19.247 -123.184 1.00 76.25 128 ALA A O 1
ATOM 918 N N . ARG A 1 129 ? 80.422 18.069 -124.131 1.00 78.56 129 ARG A N 1
ATOM 919 C CA . ARG A 1 129 ? 80.157 16.826 -123.378 1.00 78.56 129 ARG A CA 1
ATOM 920 C C . ARG A 1 129 ? 80.480 16.965 -121.892 1.00 78.56 129 ARG A C 1
ATOM 922 O O . ARG A 1 129 ? 79.708 16.474 -121.069 1.00 78.56 129 ARG A O 1
ATOM 929 N N . LEU A 1 130 ? 81.578 17.638 -121.543 1.00 80.12 130 LEU A N 1
ATOM 930 C CA . LEU A 1 130 ? 81.951 17.942 -120.161 1.00 80.12 130 LEU A CA 1
ATOM 931 C C . LEU A 1 130 ? 80.882 18.818 -119.497 1.00 80.12 130 LEU A C 1
ATOM 933 O O . LEU A 1 130 ? 80.401 18.469 -118.423 1.00 80.12 130 LEU A O 1
ATOM 937 N N . SER A 1 131 ? 80.449 19.886 -120.170 1.00 78.75 131 SER A N 1
ATOM 938 C CA . SER A 1 131 ? 79.382 20.785 -119.716 1.00 78.75 131 SER A CA 1
ATOM 939 C C . SER A 1 131 ? 78.049 20.050 -119.528 1.00 78.75 131 SER A C 1
ATOM 941 O O . SER A 1 131 ? 77.442 20.132 -118.462 1.00 78.75 131 SER A O 1
ATOM 943 N N . ALA A 1 132 ? 77.631 19.220 -120.492 1.00 80.69 132 ALA A N 1
ATOM 944 C CA . ALA A 1 132 ? 76.417 18.410 -120.368 1.00 80.69 132 ALA A CA 1
ATOM 945 C C . ALA A 1 132 ? 76.513 17.347 -119.252 1.00 80.69 132 ALA A C 1
ATOM 947 O O . ALA A 1 132 ? 75.526 17.061 -118.574 1.00 80.69 132 ALA A O 1
ATOM 948 N N . SER A 1 133 ? 77.696 16.763 -119.037 1.00 83.38 133 SER A N 1
ATOM 949 C CA . SER A 1 133 ? 77.971 15.824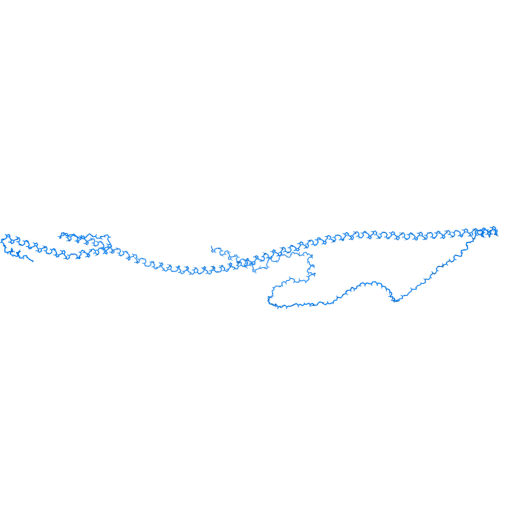 -117.940 1.00 83.38 133 SER A CA 1
ATOM 950 C C . SER A 1 133 ? 77.941 16.523 -116.579 1.00 83.38 133 SER A C 1
ATOM 952 O O . SER A 1 133 ? 77.339 16.011 -115.636 1.00 83.38 133 SER A O 1
ATOM 954 N N . LEU A 1 134 ? 78.523 17.721 -116.482 1.00 83.25 134 LEU A N 1
ATOM 955 C CA . LEU A 1 134 ? 78.504 18.546 -115.278 1.00 83.25 134 LEU A CA 1
ATOM 956 C C . LEU A 1 134 ? 77.082 19.022 -114.962 1.00 83.25 134 LEU A C 1
ATOM 958 O O . LEU A 1 134 ? 76.640 18.851 -113.834 1.00 83.25 134 LEU A O 1
ATOM 962 N N . GLY A 1 135 ? 76.326 19.497 -115.956 1.00 81.69 135 GLY A N 1
ATOM 963 C CA . GLY A 1 135 ? 74.913 19.858 -115.809 1.00 81.69 135 GLY A CA 1
ATOM 964 C C . GLY A 1 135 ? 74.051 18.687 -115.325 1.00 81.69 135 GLY A C 1
ATOM 965 O O . GLY A 1 135 ? 73.261 18.853 -114.402 1.00 81.69 135 GLY A O 1
ATOM 966 N N . LYS A 1 136 ? 74.266 17.473 -115.855 1.00 85.06 136 LYS A N 1
ATOM 967 C CA . LYS A 1 136 ? 73.615 16.251 -115.344 1.00 85.06 136 LYS A CA 1
ATOM 968 C C . LYS A 1 136 ? 74.023 15.917 -113.908 1.00 85.06 136 LYS A C 1
ATOM 970 O O . LYS A 1 136 ? 73.169 15.531 -113.121 1.00 85.06 136 LYS A O 1
ATOM 975 N N . LYS A 1 137 ? 75.301 16.070 -113.543 1.00 84.25 137 LYS A N 1
ATOM 976 C CA . LYS A 1 137 ? 75.771 15.862 -112.160 1.00 84.25 137 LYS A CA 1
ATOM 977 C C . LYS A 1 137 ? 75.204 16.899 -111.192 1.00 84.25 137 LYS A C 1
ATOM 979 O O . LYS A 1 137 ? 74.868 16.532 -110.075 1.00 84.25 137 LYS A O 1
ATOM 984 N N . VAL A 1 138 ? 75.075 18.157 -111.615 1.00 84.94 138 VAL A N 1
ATOM 985 C CA . VAL A 1 138 ? 74.443 19.232 -110.836 1.00 84.94 138 VAL A CA 1
ATOM 986 C C . VAL A 1 138 ? 72.947 18.970 -110.672 1.00 84.94 138 VAL A C 1
ATOM 988 O O . VAL A 1 138 ? 72.451 19.115 -109.563 1.00 84.94 138 VAL A O 1
ATOM 991 N N . ALA A 1 139 ? 72.251 18.503 -111.715 1.00 84.94 139 ALA A N 1
ATOM 992 C CA . ALA A 1 139 ? 70.858 18.066 -111.609 1.00 84.94 139 ALA A CA 1
ATOM 993 C C . ALA A 1 139 ? 70.707 16.907 -110.607 1.00 84.94 139 ALA A C 1
ATOM 995 O O . ALA A 1 139 ? 69.974 17.047 -109.640 1.00 84.94 139 ALA A O 1
ATOM 996 N N . ILE A 1 140 ? 71.501 15.836 -110.734 1.00 84.81 140 ILE A N 1
ATOM 997 C CA . ILE A 1 140 ? 71.493 14.709 -109.780 1.00 84.81 140 ILE A CA 1
ATOM 998 C C . ILE A 1 140 ? 71.833 15.171 -108.351 1.00 84.81 140 ILE A C 1
ATOM 1000 O O . ILE A 1 140 ? 71.244 14.689 -107.389 1.00 84.81 140 ILE A O 1
ATOM 1004 N N . ALA A 1 141 ? 72.774 16.104 -108.182 1.00 82.75 141 ALA A N 1
ATOM 1005 C CA . ALA A 1 141 ? 73.110 16.655 -106.870 1.00 82.75 141 ALA A CA 1
ATOM 1006 C C . ALA A 1 141 ? 71.976 17.517 -106.289 1.00 82.75 141 ALA A C 1
ATOM 1008 O O . ALA A 1 141 ? 71.763 17.483 -105.079 1.00 82.75 141 ALA A O 1
ATOM 1009 N N . ALA A 1 142 ? 71.240 18.250 -107.129 1.00 83.94 142 ALA A N 1
ATOM 1010 C CA . ALA A 1 142 ? 70.048 18.995 -106.736 1.00 83.94 142 ALA A CA 1
ATOM 1011 C C . ALA A 1 142 ? 68.884 18.055 -106.380 1.00 83.94 142 ALA A C 1
ATOM 1013 O O . ALA A 1 142 ? 68.247 18.267 -105.353 1.00 83.94 142 ALA A O 1
ATOM 1014 N N . ASP A 1 143 ? 68.668 16.984 -107.148 1.00 87.81 143 ASP A N 1
ATOM 1015 C CA . ASP A 1 143 ? 67.666 15.949 -106.869 1.00 87.81 143 ASP A CA 1
ATOM 1016 C C . ASP A 1 143 ? 67.964 15.241 -105.537 1.00 87.81 143 ASP A C 1
ATOM 1018 O O . ASP A 1 143 ? 67.088 15.123 -104.686 1.00 87.81 143 ASP A O 1
ATOM 1022 N N . VAL A 1 144 ? 69.222 14.850 -105.289 1.00 87.00 144 VAL A N 1
ATOM 1023 C CA . VAL A 1 144 ? 69.654 14.245 -104.012 1.00 87.00 144 VAL A CA 1
ATOM 1024 C C . VAL A 1 144 ? 69.593 15.246 -102.851 1.00 87.00 144 VAL A C 1
ATOM 1026 O O . VAL A 1 144 ? 69.327 14.854 -101.714 1.00 87.00 144 VAL A O 1
ATOM 1029 N N . ALA A 1 145 ? 69.837 16.536 -103.097 1.00 84.44 145 ALA A N 1
ATOM 1030 C CA . ALA A 1 145 ? 69.649 17.573 -102.085 1.00 84.44 145 ALA A CA 1
ATOM 1031 C C . ALA A 1 145 ? 68.161 17.750 -101.743 1.00 84.44 145 ALA A C 1
ATOM 1033 O O . ALA A 1 145 ? 67.827 17.800 -100.561 1.00 84.44 145 ALA A O 1
ATOM 1034 N N . MET A 1 146 ? 67.274 17.762 -102.745 1.00 86.31 146 MET A N 1
ATOM 1035 C CA . MET A 1 146 ? 65.822 17.792 -102.548 1.00 86.31 146 MET A CA 1
ATOM 1036 C C . MET A 1 146 ? 65.328 16.535 -101.823 1.00 86.31 146 MET A C 1
ATOM 1038 O O . MET A 1 146 ? 64.672 16.672 -100.800 1.00 86.31 146 MET A O 1
ATOM 1042 N N . GLU A 1 147 ? 65.735 15.327 -102.226 1.00 88.38 147 GLU A N 1
ATOM 1043 C CA . GLU A 1 147 ? 65.362 14.078 -101.538 1.00 88.38 147 GLU A CA 1
ATOM 1044 C C . GLU A 1 147 ? 65.806 14.078 -100.062 1.00 88.38 147 GLU A C 1
ATOM 1046 O O . GLU A 1 147 ? 65.071 13.626 -99.180 1.00 88.38 147 GLU A O 1
ATOM 1051 N N . ARG A 1 148 ? 66.996 14.619 -99.761 1.00 87.44 148 ARG A N 1
ATOM 1052 C CA . ARG A 1 148 ? 67.477 14.781 -98.378 1.00 87.44 148 ARG A CA 1
ATOM 1053 C C . ARG A 1 148 ? 66.657 15.796 -97.591 1.00 87.44 148 ARG A C 1
ATOM 1055 O O . ARG A 1 148 ? 66.343 15.511 -96.437 1.00 87.44 148 ARG A O 1
ATOM 1062 N N . VAL A 1 149 ? 66.299 16.931 -98.192 1.00 86.62 149 VAL A N 1
ATOM 1063 C CA . VAL A 1 149 ? 65.415 17.932 -97.575 1.00 86.62 149 VAL A CA 1
ATOM 1064 C C . VAL A 1 149 ? 64.034 17.327 -97.323 1.00 86.62 149 VAL A C 1
ATOM 1066 O O . VAL A 1 149 ? 63.594 17.322 -96.182 1.00 86.62 149 VAL A O 1
ATOM 1069 N N . GLU A 1 150 ? 63.410 16.685 -98.311 1.00 87.94 150 GLU A N 1
ATOM 1070 C CA . GLU A 1 150 ? 62.120 15.996 -98.163 1.00 87.94 150 GLU A CA 1
ATOM 1071 C C . GLU A 1 150 ? 62.158 14.857 -97.132 1.00 87.94 150 GLU A C 1
ATOM 1073 O O . GLU A 1 150 ? 61.163 14.573 -96.465 1.00 87.94 150 GLU A O 1
ATOM 1078 N N . SER A 1 151 ? 63.278 14.138 -97.014 1.00 87.19 151 SER A N 1
ATOM 1079 C CA . SER A 1 151 ? 63.464 13.087 -96.005 1.00 87.19 151 SER A CA 1
ATOM 1080 C C . SER A 1 151 ? 63.619 13.680 -94.600 1.00 87.19 151 SER A C 1
ATOM 1082 O O . SER A 1 151 ? 63.032 13.174 -93.641 1.00 87.19 151 SER A O 1
ATOM 1084 N N . GLN A 1 152 ? 64.335 14.802 -94.477 1.00 89.69 152 GLN A N 1
ATOM 1085 C CA . GLN A 1 152 ? 64.456 15.560 -93.235 1.00 89.69 152 GLN A CA 1
ATOM 1086 C C . GLN A 1 152 ? 63.109 16.174 -92.824 1.00 89.69 152 GLN A C 1
ATOM 1088 O O . GLN A 1 152 ? 62.711 16.032 -91.670 1.00 89.69 152 GLN A O 1
ATOM 1093 N N . GLU A 1 153 ? 62.371 16.778 -93.755 1.00 86.81 153 GLU A N 1
ATOM 1094 C CA . GLU A 1 153 ? 61.023 17.312 -93.543 1.00 86.81 153 GLU A CA 1
ATOM 1095 C C . GLU A 1 153 ? 60.042 16.211 -93.135 1.00 86.81 153 GLU A C 1
ATOM 1097 O O . GLU A 1 153 ? 59.345 16.368 -92.135 1.00 86.81 153 GLU A O 1
ATOM 1102 N N . ARG A 1 154 ? 60.040 15.051 -93.810 1.00 89.69 154 ARG A N 1
ATOM 1103 C CA . ARG A 1 154 ? 59.255 13.876 -93.383 1.00 89.69 154 ARG A CA 1
ATOM 1104 C C . ARG A 1 154 ? 59.634 13.403 -91.978 1.00 89.69 154 ARG A C 1
ATOM 1106 O O . ARG A 1 154 ? 58.748 13.040 -91.206 1.00 89.69 154 ARG A O 1
ATOM 1113 N N . GLY A 1 155 ? 60.918 13.436 -91.619 1.00 90.69 155 GLY A N 1
ATOM 1114 C CA . GLY A 1 155 ? 61.390 13.134 -90.265 1.00 90.69 155 GLY A CA 1
ATOM 1115 C C . GLY A 1 155 ? 60.867 14.122 -89.217 1.00 90.69 155 GLY A C 1
ATOM 1116 O O . GLY A 1 155 ? 60.345 13.700 -88.183 1.00 90.69 155 GLY A O 1
ATOM 1117 N N . VAL A 1 156 ? 60.945 15.424 -89.505 1.00 90.06 156 VAL A N 1
ATOM 1118 C CA . VAL A 1 156 ? 60.439 16.505 -88.642 1.00 90.06 156 VAL A CA 1
ATOM 1119 C C . VAL A 1 156 ? 58.916 16.440 -88.509 1.00 90.06 156 VAL A C 1
ATOM 1121 O O . VAL A 1 156 ? 58.409 16.524 -87.395 1.00 90.06 156 VAL A O 1
ATOM 1124 N N . LEU A 1 157 ? 58.179 16.205 -89.599 1.00 91.12 157 LEU A N 1
ATOM 1125 C CA . LEU A 1 157 ? 56.724 16.022 -89.587 1.00 91.12 157 LEU A CA 1
ATOM 1126 C C . LEU A 1 157 ? 56.317 14.797 -88.756 1.00 91.12 157 LEU A C 1
ATOM 1128 O O . LEU A 1 157 ? 55.452 14.905 -87.890 1.00 91.12 157 LEU A O 1
ATOM 1132 N N . ALA A 1 158 ? 56.989 13.655 -88.927 1.00 91.19 158 ALA A N 1
ATOM 1133 C CA . ALA A 1 158 ? 56.732 12.459 -88.123 1.00 91.19 158 ALA A CA 1
ATOM 1134 C C . ALA A 1 158 ? 57.072 12.655 -86.630 1.00 91.19 158 ALA A C 1
ATOM 1136 O O . ALA A 1 158 ? 56.461 12.021 -85.764 1.00 91.19 158 ALA A O 1
ATOM 1137 N N . GLN A 1 159 ? 58.036 13.523 -86.304 1.00 92.12 159 GLN A N 1
ATOM 1138 C CA . GLN A 1 159 ? 58.324 13.932 -84.928 1.00 92.12 159 GLN A CA 1
ATOM 1139 C C . GLN A 1 159 ? 57.259 14.899 -84.388 1.00 92.12 159 GLN A C 1
ATOM 1141 O O . GLN A 1 159 ? 56.821 14.731 -83.251 1.00 92.12 159 GLN A O 1
ATOM 1146 N N . MET A 1 160 ? 56.796 15.851 -85.200 1.00 91.88 160 MET A N 1
ATOM 1147 C CA . MET A 1 160 ? 55.733 16.795 -84.851 1.00 91.88 160 MET A CA 1
ATOM 1148 C C . MET A 1 160 ? 54.404 16.073 -84.598 1.00 91.88 160 MET A C 1
ATOM 1150 O O . MET A 1 160 ? 53.781 16.304 -83.569 1.00 91.88 160 MET A O 1
ATOM 1154 N N . GLU A 1 161 ? 54.019 15.105 -85.437 1.00 93.25 161 GLU A N 1
ATOM 1155 C CA . GLU A 1 161 ? 52.850 14.254 -85.179 1.00 93.25 161 GLU A CA 1
ATOM 1156 C C . GLU A 1 161 ? 52.946 13.506 -83.842 1.00 93.25 161 GLU A C 1
ATOM 1158 O O . GLU A 1 161 ? 51.954 13.372 -83.124 1.00 93.25 161 GLU A O 1
ATOM 1163 N N . LYS A 1 162 ? 54.130 12.975 -83.503 1.00 94.12 162 LYS A N 1
ATOM 1164 C CA . LYS A 1 162 ? 54.354 12.313 -82.209 1.00 94.12 162 LYS A CA 1
ATOM 1165 C C . LYS A 1 162 ? 54.223 13.312 -81.062 1.00 94.12 162 LYS A C 1
ATOM 1167 O O . LYS A 1 162 ? 53.577 12.978 -80.075 1.00 94.12 162 LYS A O 1
ATOM 1172 N N . MET A 1 163 ? 54.769 14.520 -81.211 1.00 94.31 163 MET A N 1
ATOM 1173 C CA . MET A 1 163 ? 54.629 15.601 -80.234 1.00 94.31 163 MET A CA 1
ATOM 1174 C C . MET A 1 163 ? 53.153 15.943 -80.000 1.00 94.31 163 MET A C 1
ATOM 1176 O O . MET A 1 163 ? 52.694 15.853 -78.868 1.00 94.31 163 MET A O 1
ATOM 1180 N N . THR A 1 164 ? 52.371 16.183 -81.056 1.00 94.31 164 THR A N 1
ATOM 1181 C CA . THR A 1 164 ? 50.931 16.478 -80.942 1.00 94.31 164 THR A CA 1
ATOM 1182 C C . THR A 1 164 ? 50.137 15.321 -80.321 1.00 94.31 164 THR A C 1
ATOM 1184 O O . THR A 1 164 ? 49.224 15.551 -79.528 1.00 94.31 164 THR A O 1
ATOM 1187 N N . ARG A 1 165 ? 50.496 14.057 -80.604 1.00 95.62 165 ARG A N 1
ATOM 1188 C CA . ARG A 1 165 ? 49.905 12.888 -79.917 1.00 95.62 165 ARG A CA 1
ATOM 1189 C C . ARG A 1 165 ? 50.259 12.854 -78.424 1.00 95.62 165 ARG A C 1
ATOM 1191 O O . ARG A 1 165 ? 49.400 12.502 -77.617 1.00 95.62 165 ARG A O 1
ATOM 1198 N N . PHE A 1 166 ? 51.486 13.218 -78.043 1.00 95.38 166 PHE A N 1
ATOM 1199 C CA . PHE A 1 166 ? 51.881 13.320 -76.636 1.00 95.38 166 PHE A CA 1
ATOM 1200 C C . PHE A 1 166 ? 51.183 14.486 -75.927 1.00 95.38 166 PHE A C 1
ATOM 1202 O O . PHE A 1 166 ? 50.653 14.278 -74.842 1.00 95.38 166 PHE A O 1
ATOM 1209 N N . GLU A 1 167 ? 51.097 15.665 -76.545 1.00 95.19 167 GLU A N 1
ATOM 1210 C CA . GLU A 1 167 ? 50.369 16.832 -76.021 1.00 95.19 167 GLU A CA 1
ATOM 1211 C C . GLU A 1 167 ? 48.890 16.504 -75.765 1.00 95.19 167 GLU A C 1
ATOM 1213 O O . GLU A 1 167 ? 48.381 16.743 -74.670 1.00 95.19 167 GLU A O 1
ATOM 1218 N N . ALA A 1 168 ? 48.220 15.856 -76.726 1.00 95.25 168 ALA A N 1
ATOM 1219 C CA . ALA A 1 168 ? 46.843 15.391 -76.559 1.00 95.25 168 ALA A CA 1
ATOM 1220 C C . ALA A 1 168 ? 46.697 14.385 -75.401 1.00 95.25 168 ALA A C 1
ATOM 1222 O O . ALA A 1 168 ? 45.728 14.446 -74.642 1.00 95.25 168 ALA A O 1
ATOM 1223 N N . ARG A 1 169 ? 47.670 13.479 -75.221 1.00 96.56 169 ARG A N 1
ATOM 1224 C CA . ARG A 1 169 ? 47.666 12.520 -74.106 1.00 96.56 169 ARG A CA 1
ATOM 1225 C C . ARG A 1 169 ? 47.955 13.181 -72.755 1.00 96.56 169 ARG A C 1
ATOM 1227 O O . ARG A 1 169 ? 47.382 12.753 -71.759 1.00 96.56 169 ARG A O 1
ATOM 1234 N N . VAL A 1 170 ? 48.798 14.212 -72.704 1.00 96.56 170 VAL A N 1
ATOM 1235 C CA . VAL A 1 170 ? 49.026 15.008 -71.487 1.00 96.56 170 VAL A CA 1
ATOM 1236 C C . VAL A 1 170 ? 47.744 15.741 -71.091 1.00 96.56 170 VAL A C 1
ATOM 1238 O O . VAL A 1 170 ? 47.342 15.644 -69.936 1.00 96.56 170 VAL A O 1
ATOM 1241 N N . ALA A 1 171 ? 47.044 16.373 -72.038 1.00 96.12 171 ALA A N 1
ATOM 1242 C CA . ALA A 1 171 ? 45.772 17.048 -71.769 1.00 96.12 171 ALA A CA 1
ATOM 1243 C C . ALA A 1 171 ? 44.678 16.092 -71.240 1.00 96.12 171 ALA A C 1
ATOM 1245 O O . ALA A 1 171 ? 43.972 16.425 -70.288 1.00 96.12 171 ALA A O 1
ATOM 1246 N N . ASP A 1 172 ? 44.573 14.886 -71.807 1.00 97.00 172 ASP A N 1
ATOM 1247 C CA . ASP A 1 172 ? 43.678 13.823 -71.321 1.00 97.00 172 ASP A CA 1
ATOM 1248 C C . ASP A 1 172 ? 44.045 13.366 -69.893 1.00 97.00 172 ASP A C 1
ATOM 1250 O O . ASP A 1 172 ? 43.180 13.291 -69.019 1.00 97.00 172 ASP A O 1
ATOM 1254 N N . LEU A 1 173 ? 45.333 13.143 -69.609 1.00 96.38 173 LEU A N 1
ATOM 1255 C CA . LEU A 1 173 ? 45.805 12.786 -68.264 1.00 96.38 173 LEU A CA 1
ATOM 1256 C C . LEU A 1 173 ? 45.574 13.911 -67.240 1.00 96.38 173 LEU A C 1
ATOM 1258 O O . LEU A 1 173 ? 45.165 13.636 -66.112 1.00 96.38 173 LEU A O 1
ATOM 1262 N N . GLU A 1 174 ? 45.768 15.177 -67.615 1.00 96.62 174 GLU A N 1
ATOM 1263 C CA . GLU A 1 174 ? 45.415 16.320 -66.767 1.00 96.62 174 GLU A CA 1
ATOM 1264 C C . GLU A 1 174 ? 43.915 16.370 -66.463 1.00 96.62 174 GLU A C 1
ATOM 1266 O O . GLU A 1 174 ? 43.525 16.602 -65.316 1.00 96.62 174 GLU A O 1
ATOM 1271 N N . GLN A 1 175 ? 43.060 16.136 -67.463 1.00 96.81 175 GLN A N 1
ATOM 1272 C CA . GLN A 1 175 ? 41.613 16.088 -67.268 1.00 96.81 175 GLN A CA 1
ATOM 1273 C C . GLN A 1 175 ? 41.212 14.932 -66.339 1.00 96.81 175 GLN A C 1
ATOM 1275 O O . GLN A 1 175 ? 40.404 15.134 -65.429 1.00 96.81 175 GLN A O 1
ATOM 1280 N N . GLN A 1 176 ? 41.799 13.746 -66.517 1.00 97.00 176 GLN A N 1
ATOM 1281 C CA . GLN A 1 176 ? 41.568 12.588 -65.648 1.00 97.00 176 GLN A CA 1
ATOM 1282 C C . GLN A 1 176 ? 42.007 12.866 -64.204 1.00 97.00 176 GLN A C 1
ATOM 1284 O O . GLN A 1 176 ? 41.249 12.574 -63.280 1.00 97.00 176 GLN A O 1
ATOM 1289 N N . ASN A 1 177 ? 43.159 13.511 -63.997 1.00 97.06 177 ASN A N 1
ATOM 1290 C CA . ASN A 1 177 ? 43.625 13.912 -62.666 1.00 97.06 177 ASN A CA 1
ATOM 1291 C C . ASN A 1 177 ? 42.663 14.907 -61.992 1.00 97.06 177 ASN A C 1
ATOM 1293 O O . ASN A 1 177 ? 42.293 14.703 -60.838 1.00 97.06 177 ASN A O 1
ATOM 1297 N N . ARG A 1 178 ? 42.157 15.918 -62.718 1.00 97.31 178 ARG A N 1
ATOM 1298 C CA . ARG A 1 178 ? 41.141 16.858 -62.191 1.00 97.31 178 ARG A CA 1
ATOM 1299 C C . ARG A 1 178 ? 39.846 16.147 -61.775 1.00 97.31 178 ARG A C 1
ATOM 1301 O O . ARG A 1 178 ? 39.243 16.504 -60.764 1.00 97.31 178 ARG A O 1
ATOM 1308 N N . ILE A 1 179 ? 39.414 15.135 -62.534 1.00 97.44 179 ILE A N 1
ATOM 1309 C CA . ILE A 1 179 ? 38.254 14.299 -62.176 1.00 97.44 179 ILE A CA 1
ATOM 1310 C C . ILE A 1 179 ? 38.557 13.469 -60.920 1.00 97.44 179 ILE A C 1
ATOM 1312 O O . ILE A 1 179 ? 37.711 13.384 -60.028 1.00 97.44 179 ILE A O 1
ATOM 1316 N N . LEU A 1 180 ? 39.757 12.891 -60.826 1.00 97.62 180 LEU A N 1
ATOM 1317 C CA . LEU A 1 180 ? 40.188 12.069 -59.697 1.00 97.62 180 LEU A CA 1
ATOM 1318 C C . LEU A 1 180 ? 40.272 12.873 -58.389 1.00 97.62 180 LEU A C 1
ATOM 1320 O O . LEU A 1 180 ? 39.777 12.404 -57.365 1.00 97.62 180 LEU A O 1
ATOM 1324 N N . ASP A 1 181 ? 40.795 14.101 -58.423 1.00 97.44 181 ASP A N 1
ATOM 1325 C CA . ASP A 1 181 ? 40.771 15.015 -57.271 1.00 97.44 181 ASP A CA 1
ATOM 1326 C C . ASP A 1 181 ? 39.331 15.389 -56.871 1.00 97.44 181 ASP A C 1
ATOM 1328 O O . ASP A 1 181 ? 38.973 15.331 -55.693 1.00 97.44 181 ASP A O 1
ATOM 1332 N N . GLY A 1 182 ? 38.448 15.649 -57.843 1.00 98.06 182 GLY A N 1
ATOM 1333 C CA . GLY A 1 182 ? 37.023 15.879 -57.576 1.00 98.06 182 GLY A CA 1
ATOM 1334 C C . GLY A 1 182 ? 36.301 14.674 -56.949 1.00 98.06 182 GLY A C 1
ATOM 1335 O O . GLY A 1 182 ? 35.376 14.851 -56.152 1.00 98.06 182 GLY A O 1
ATOM 1336 N N . ILE A 1 183 ? 36.712 13.442 -57.270 1.00 97.81 183 ILE A N 1
ATOM 1337 C CA . ILE A 1 183 ? 36.220 12.215 -56.619 1.00 97.81 183 ILE A CA 1
ATOM 1338 C C . ILE A 1 183 ? 36.795 12.092 -55.202 1.00 97.81 183 ILE A C 1
ATOM 1340 O O . ILE A 1 183 ? 36.051 11.811 -54.262 1.00 97.81 183 ILE A O 1
ATOM 1344 N N . LYS A 1 184 ? 38.094 12.344 -55.030 1.00 97.94 184 LYS A N 1
ATOM 1345 C CA . LYS A 1 184 ? 38.802 12.309 -53.743 1.00 97.94 184 LYS A CA 1
ATOM 1346 C C . LYS A 1 184 ? 38.187 13.264 -52.720 1.00 97.94 184 LYS A C 1
ATOM 1348 O O . LYS A 1 184 ? 37.989 12.868 -51.574 1.00 97.94 184 LYS A O 1
ATOM 1353 N N . ASP A 1 185 ? 37.814 14.476 -53.123 1.00 97.88 185 ASP A N 1
ATOM 1354 C CA . ASP A 1 185 ? 37.172 15.439 -52.221 1.00 97.88 185 ASP A CA 1
ATOM 1355 C C . ASP A 1 185 ? 35.716 15.085 -51.895 1.00 97.88 185 ASP A C 1
ATOM 1357 O O . ASP A 1 185 ? 35.294 15.245 -50.748 1.00 97.88 185 ASP A O 1
ATOM 1361 N N . LYS A 1 186 ? 34.969 14.489 -52.835 1.00 97.88 186 LYS A N 1
ATOM 1362 C CA . LYS A 1 186 ? 33.650 13.902 -52.534 1.00 97.88 186 LYS A CA 1
ATOM 1363 C C . LYS A 1 186 ? 33.756 12.754 -51.528 1.00 97.88 186 LYS A C 1
ATOM 1365 O O . LYS A 1 186 ? 32.992 12.726 -50.568 1.00 97.88 186 LYS A O 1
ATOM 1370 N N . LEU A 1 187 ? 34.716 11.844 -51.705 1.00 97.75 187 LEU A N 1
ATOM 1371 C CA . LEU A 1 187 ? 34.983 10.757 -50.754 1.00 97.75 187 LEU A CA 1
ATOM 1372 C C . LEU A 1 187 ? 35.389 11.297 -49.376 1.00 97.75 187 LEU A C 1
ATOM 1374 O O . LEU A 1 187 ? 34.928 10.783 -48.360 1.00 97.75 187 LEU A O 1
ATOM 1378 N N . ARG A 1 188 ? 36.190 12.369 -49.330 1.00 97.50 188 ARG A N 1
ATOM 1379 C CA . ARG A 1 188 ? 36.560 13.059 -48.086 1.00 97.50 188 ARG A CA 1
ATOM 1380 C C . ARG A 1 188 ? 35.328 13.590 -47.343 1.00 97.50 188 ARG A C 1
ATOM 1382 O O . ARG A 1 188 ? 35.204 13.336 -46.149 1.00 97.50 188 ARG A O 1
ATOM 1389 N N . GLY A 1 189 ? 34.416 14.266 -48.048 1.00 98.12 189 GLY A N 1
ATOM 1390 C CA . GLY A 1 189 ? 33.170 14.796 -47.478 1.00 98.12 189 GLY A CA 1
ATOM 1391 C C . GLY A 1 189 ? 32.174 13.713 -47.042 1.00 98.12 189 GLY A C 1
ATOM 1392 O O . GLY A 1 189 ? 31.522 13.847 -46.010 1.00 98.12 189 GLY A O 1
ATOM 1393 N N . ILE A 1 190 ? 32.090 12.602 -47.783 1.00 97.94 190 ILE A N 1
ATOM 1394 C CA . ILE A 1 190 ? 31.294 11.431 -47.378 1.00 97.94 190 ILE A CA 1
ATOM 1395 C C . ILE A 1 190 ? 31.874 10.813 -46.099 1.00 97.94 190 ILE A C 1
ATOM 1397 O O . ILE A 1 190 ? 31.122 10.521 -45.173 1.00 97.94 190 ILE A O 1
ATOM 1401 N N . ASN A 1 191 ? 33.199 10.662 -46.008 1.00 97.38 191 ASN A N 1
ATOM 1402 C CA . ASN A 1 191 ? 33.851 10.105 -44.822 1.00 97.38 191 ASN A CA 1
ATOM 1403 C C . ASN A 1 191 ? 33.718 11.008 -43.585 1.00 97.38 191 ASN A C 1
ATOM 1405 O O . ASN A 1 191 ? 33.549 10.480 -42.486 1.00 97.38 191 ASN A O 1
ATOM 1409 N N . SER A 1 192 ? 33.758 12.340 -43.727 1.00 97.19 192 SER A N 1
ATOM 1410 C CA . SER A 1 192 ? 33.496 13.242 -42.595 1.00 97.19 192 SER A CA 1
ATOM 1411 C C . SER A 1 192 ? 32.040 13.160 -42.133 1.00 97.19 192 SER A C 1
ATOM 1413 O O . SER A 1 192 ? 31.806 12.957 -40.946 1.00 97.19 192 SER A O 1
ATOM 1415 N N . GLY A 1 193 ? 31.071 13.191 -43.056 1.00 97.62 193 GLY A N 1
ATOM 1416 C CA . GLY A 1 193 ? 29.652 13.037 -42.712 1.00 97.62 193 GLY A CA 1
ATOM 1417 C C . GLY A 1 193 ? 29.319 11.667 -42.102 1.00 97.62 193 GLY A C 1
ATOM 1418 O O . GLY A 1 193 ? 28.520 11.576 -41.175 1.00 97.62 193 GLY A O 1
ATOM 1419 N N . LEU A 1 194 ? 29.968 10.590 -42.561 1.00 97.62 194 LEU A N 1
ATOM 1420 C CA . LEU A 1 194 ? 29.827 9.261 -41.958 1.00 97.62 194 LEU A CA 1
ATOM 1421 C C . LEU A 1 194 ? 30.393 9.221 -40.531 1.00 97.62 194 LEU A C 1
ATOM 1423 O O . LEU A 1 194 ? 29.791 8.593 -39.662 1.00 97.62 194 LEU A O 1
ATOM 1427 N N . LYS A 1 195 ? 31.515 9.907 -40.279 1.00 97.69 195 LYS A N 1
ATOM 1428 C CA . LYS A 1 195 ? 32.085 10.033 -38.934 1.00 97.69 195 LYS A CA 1
ATOM 1429 C C . LYS A 1 195 ? 31.157 10.821 -38.005 1.00 97.69 195 LYS A C 1
ATOM 1431 O O . LYS A 1 195 ? 30.846 10.329 -36.930 1.00 97.69 195 LYS A O 1
ATOM 1436 N N . GLU A 1 196 ? 30.665 11.979 -38.441 1.00 97.62 196 GLU A N 1
ATOM 1437 C CA . GLU A 1 196 ? 29.711 12.798 -37.677 1.00 97.62 196 GLU A CA 1
ATOM 1438 C C . GLU A 1 196 ? 28.433 12.013 -37.336 1.00 97.62 196 GLU A C 1
ATOM 1440 O O . GLU A 1 196 ? 27.988 12.020 -36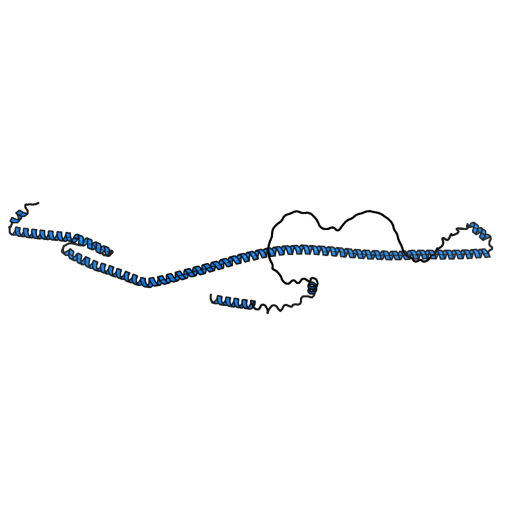.189 1.00 97.62 196 GLU A O 1
ATOM 1445 N N . ASN A 1 197 ? 27.885 11.261 -38.297 1.00 97.81 197 ASN A N 1
ATOM 1446 C CA . ASN A 1 197 ? 26.735 10.384 -38.064 1.00 97.81 197 ASN A CA 1
ATOM 1447 C C . ASN A 1 197 ? 27.033 9.276 -37.041 1.00 97.81 197 ASN A C 1
ATOM 1449 O O . ASN A 1 197 ? 26.163 8.948 -36.237 1.00 97.81 197 ASN A O 1
ATOM 1453 N N . ASN A 1 198 ? 28.242 8.704 -37.052 1.00 97.88 198 ASN A N 1
ATOM 1454 C CA . ASN A 1 198 ? 28.653 7.695 -36.075 1.00 97.88 198 ASN A CA 1
ATOM 1455 C C . ASN A 1 198 ? 28.815 8.303 -34.669 1.00 97.88 198 ASN A C 1
ATOM 1457 O O . ASN A 1 198 ? 28.312 7.744 -33.700 1.00 97.88 198 ASN A O 1
ATOM 1461 N N . ASP A 1 199 ? 29.429 9.485 -34.564 1.00 98.00 199 ASP A N 1
ATOM 1462 C CA . ASP A 1 199 ? 29.588 10.217 -33.299 1.00 98.00 199 ASP A CA 1
ATOM 1463 C C . ASP A 1 199 ? 28.220 10.601 -32.688 1.00 98.00 199 ASP A C 1
ATOM 1465 O O . ASP A 1 199 ? 28.051 10.579 -31.467 1.00 98.00 199 ASP A O 1
ATOM 1469 N N . VAL A 1 200 ? 27.220 10.929 -33.520 1.00 98.00 200 VAL A N 1
ATOM 1470 C CA . VAL A 1 200 ? 25.827 11.136 -33.079 1.00 98.00 200 VAL A CA 1
ATOM 1471 C C . VAL A 1 200 ? 25.182 9.818 -32.648 1.00 98.00 200 VAL A C 1
ATOM 1473 O O . VAL A 1 200 ? 24.579 9.768 -31.577 1.00 98.00 200 VAL A O 1
ATOM 1476 N N . LEU A 1 201 ? 25.322 8.750 -33.439 1.00 98.00 201 LEU A N 1
ATOM 1477 C CA . LEU A 1 201 ? 24.731 7.446 -33.132 1.00 98.00 201 LEU A CA 1
ATOM 1478 C C . LEU A 1 201 ? 25.245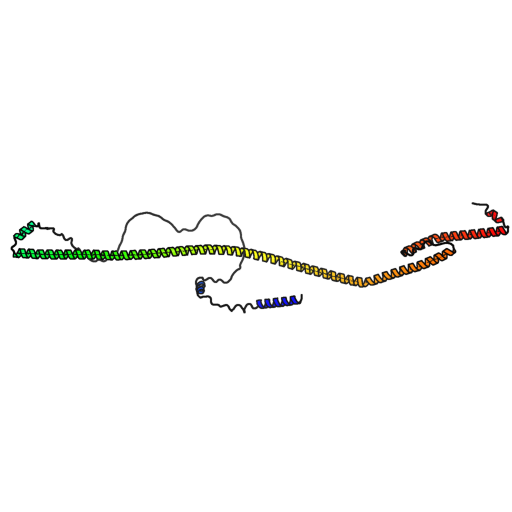 6.899 -31.792 1.00 98.00 201 LEU A C 1
ATOM 1480 O O . LEU A 1 201 ? 24.429 6.534 -30.948 1.00 98.00 201 LEU A O 1
ATOM 1484 N N . MET A 1 202 ? 26.560 6.950 -31.556 1.00 97.50 202 MET A N 1
ATOM 1485 C CA . MET A 1 202 ? 27.187 6.565 -30.285 1.00 97.50 202 MET A CA 1
ATOM 1486 C C . MET A 1 202 ? 26.564 7.299 -29.092 1.00 97.50 202 MET A C 1
ATOM 1488 O O . MET A 1 202 ? 26.077 6.646 -28.171 1.00 97.50 202 MET A O 1
ATOM 1492 N N . LYS A 1 203 ? 26.453 8.634 -29.152 1.00 98.00 203 LYS A N 1
ATOM 1493 C CA . LYS A 1 203 ? 25.800 9.431 -28.096 1.00 98.00 203 LYS A CA 1
ATOM 1494 C C . LYS A 1 203 ? 24.343 9.037 -27.874 1.00 98.00 203 LYS A C 1
ATOM 1496 O O . LYS A 1 203 ? 23.897 8.940 -26.735 1.00 98.00 203 LYS A O 1
ATOM 1501 N N . THR A 1 204 ? 23.584 8.779 -28.943 1.00 97.75 204 THR A N 1
ATOM 1502 C CA . THR A 1 204 ? 22.189 8.335 -28.788 1.00 97.75 204 THR A CA 1
ATOM 1503 C C . THR A 1 204 ? 22.073 6.935 -28.182 1.00 97.75 204 THR A C 1
ATOM 1505 O O . THR A 1 204 ? 21.121 6.681 -27.446 1.00 97.75 204 THR A O 1
ATOM 1508 N N . CYS A 1 205 ? 23.038 6.044 -28.432 1.00 97.12 205 CYS A N 1
ATOM 1509 C CA . CYS A 1 205 ? 23.118 4.737 -27.784 1.00 97.12 205 CYS A CA 1
ATOM 1510 C C . CYS A 1 205 ? 23.476 4.860 -26.294 1.00 97.12 205 CYS A C 1
ATOM 1512 O O . CYS A 1 205 ? 22.829 4.210 -25.476 1.00 97.12 205 CYS A O 1
ATOM 1514 N N . GLU A 1 206 ? 24.432 5.723 -25.937 1.00 97.94 206 GLU A N 1
ATOM 1515 C CA . GLU A 1 206 ? 24.801 6.036 -24.546 1.00 97.94 206 GLU A CA 1
ATOM 1516 C C . GLU A 1 206 ? 23.599 6.596 -23.765 1.00 97.94 206 GLU A C 1
ATOM 1518 O O . GLU A 1 206 ? 23.199 6.040 -22.741 1.00 97.94 206 GLU A O 1
ATOM 1523 N N . GLU A 1 207 ? 22.934 7.626 -24.302 1.00 98.06 207 GLU A N 1
ATOM 1524 C CA . GLU A 1 207 ? 21.724 8.206 -23.708 1.00 98.06 207 GLU A CA 1
ATOM 1525 C C . GLU A 1 207 ? 20.580 7.195 -23.537 1.00 98.06 207 GLU A C 1
ATOM 1527 O O . GLU A 1 207 ? 19.776 7.315 -22.608 1.00 98.06 207 GLU A O 1
ATOM 1532 N N . LEU A 1 208 ? 20.432 6.254 -24.475 1.00 97.94 208 LEU A N 1
ATOM 1533 C CA . LEU A 1 208 ? 19.392 5.230 -24.410 1.00 97.94 208 LEU A CA 1
ATOM 1534 C C . LEU A 1 208 ? 19.736 4.161 -23.366 1.00 97.94 208 LEU A C 1
ATOM 1536 O O . LEU A 1 208 ? 18.834 3.726 -22.652 1.00 97.94 208 LEU A O 1
ATOM 1540 N N . GLY A 1 209 ? 21.019 3.809 -23.228 1.00 98.25 209 GLY A N 1
ATOM 1541 C CA . GLY A 1 209 ? 21.533 2.949 -22.161 1.00 98.25 209 GLY A CA 1
ATOM 1542 C C . GLY A 1 209 ? 21.228 3.519 -20.776 1.00 98.25 209 GLY A C 1
ATOM 1543 O O . GLY A 1 209 ? 20.552 2.864 -19.987 1.00 98.25 209 GLY A O 1
ATOM 1544 N N . GLU A 1 210 ? 21.588 4.783 -20.525 1.00 98.25 210 GLU A N 1
ATOM 1545 C CA . GLU A 1 210 ? 21.257 5.460 -19.260 1.00 98.25 210 GLU A CA 1
ATOM 1546 C C . GLU A 1 210 ? 19.746 5.483 -18.968 1.00 98.25 210 GLU A C 1
ATOM 1548 O O . GLU A 1 210 ? 19.317 5.394 -17.817 1.00 98.25 210 GLU A O 1
ATOM 1553 N N . LYS A 1 211 ? 18.911 5.678 -19.999 1.00 98.12 211 LYS A N 1
ATOM 1554 C CA . LYS A 1 211 ? 17.445 5.694 -19.848 1.00 98.12 211 LYS A CA 1
ATOM 1555 C C . LYS A 1 211 ? 16.899 4.300 -19.535 1.00 98.12 211 LYS A C 1
ATOM 1557 O O . LYS A 1 211 ? 15.920 4.215 -18.796 1.00 98.12 211 LYS A O 1
ATOM 1562 N N . TYR A 1 212 ? 17.514 3.248 -20.074 1.00 98.00 212 TYR A N 1
ATOM 1563 C CA . TYR A 1 212 ? 17.155 1.859 -19.801 1.00 98.00 212 TYR A CA 1
ATOM 1564 C C . TYR A 1 212 ? 17.507 1.470 -18.358 1.00 98.00 212 TYR A C 1
ATOM 1566 O O . TYR A 1 212 ? 16.624 1.042 -17.624 1.00 98.00 212 TYR A O 1
ATOM 1574 N N . GLU A 1 213 ? 18.734 1.748 -17.911 1.00 98.19 213 GLU A N 1
ATOM 1575 C CA . GLU A 1 213 ? 19.189 1.524 -16.528 1.00 98.19 213 GLU A CA 1
ATOM 1576 C C . GLU A 1 213 ? 18.278 2.247 -15.511 1.00 98.19 213 GLU A C 1
ATOM 1578 O O . GLU A 1 213 ? 17.720 1.636 -14.602 1.00 98.19 213 GLU A O 1
ATOM 1583 N N . LYS A 1 214 ? 17.965 3.530 -15.753 1.00 98.44 214 LYS A N 1
ATOM 1584 C CA . LYS A 1 214 ? 17.027 4.318 -14.921 1.00 98.44 214 LYS A CA 1
ATOM 1585 C C . LYS A 1 214 ? 15.575 3.812 -14.944 1.00 98.44 214 LYS A C 1
ATOM 1587 O O . LYS A 1 214 ? 14.773 4.260 -14.116 1.00 98.44 214 LYS A O 1
ATOM 1592 N N . LEU A 1 215 ? 15.191 2.977 -15.913 1.00 98.00 215 LEU A N 1
ATOM 1593 C CA . LEU A 1 215 ? 13.887 2.303 -15.963 1.00 98.00 215 LEU A CA 1
ATOM 1594 C C . LEU A 1 215 ? 13.935 0.954 -15.239 1.00 98.00 215 LEU A C 1
ATOM 1596 O O . LEU A 1 215 ? 12.997 0.643 -14.508 1.00 98.00 215 LEU A O 1
ATOM 1600 N N . GLU A 1 216 ? 15.028 0.209 -15.373 1.00 98.44 216 GLU A N 1
ATOM 1601 C CA . GLU A 1 216 ? 15.295 -1.042 -14.660 1.00 98.44 216 GLU A CA 1
ATOM 1602 C C . GLU A 1 216 ? 15.327 -0.810 -13.135 1.00 98.44 216 GLU A C 1
ATOM 1604 O O . GLU A 1 216 ? 14.544 -1.421 -12.406 1.00 98.44 216 GLU A O 1
ATOM 1609 N N . ASP A 1 217 ? 16.051 0.217 -12.670 1.00 98.31 217 ASP A N 1
ATOM 1610 C CA . ASP A 1 217 ? 16.051 0.710 -11.277 1.00 98.31 217 ASP A CA 1
ATOM 1611 C C . ASP A 1 217 ? 14.657 1.089 -10.742 1.00 98.31 217 ASP A C 1
ATOM 1613 O O . ASP A 1 217 ? 14.386 1.068 -9.534 1.00 98.31 217 ASP A O 1
ATOM 1617 N N . LYS A 1 218 ? 13.764 1.552 -11.624 1.00 98.25 218 LYS A N 1
ATOM 1618 C CA . LYS A 1 218 ? 12.381 1.886 -11.255 1.00 98.25 218 LYS A CA 1
ATOM 1619 C C . LYS A 1 218 ? 11.513 0.637 -11.199 1.00 98.25 218 LYS A C 1
ATOM 1621 O O . LYS A 1 218 ? 10.690 0.559 -10.293 1.00 98.25 218 LYS A O 1
ATOM 1626 N N . SER A 1 219 ? 11.705 -0.319 -12.110 1.00 98.00 219 SER A N 1
ATOM 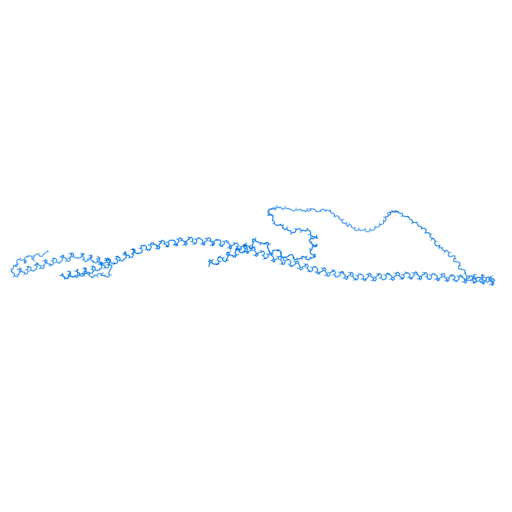1627 C CA . SER A 1 219 ? 11.005 -1.609 -12.071 1.00 98.00 219 SER A CA 1
ATOM 1628 C C . SER A 1 219 ? 11.352 -2.359 -10.790 1.00 98.00 219 SER A C 1
ATOM 1630 O O . SER A 1 219 ? 10.449 -2.675 -10.023 1.00 98.00 219 SER A O 1
ATOM 1632 N N . GLY A 1 220 ? 12.645 -2.506 -10.475 1.00 98.44 220 GLY A N 1
ATOM 1633 C CA . GLY A 1 220 ? 13.100 -3.200 -9.265 1.00 98.44 220 GLY A CA 1
ATOM 1634 C C . GLY A 1 220 ? 12.527 -2.604 -7.974 1.00 98.44 220 GLY A C 1
ATOM 1635 O O . GLY A 1 220 ? 12.012 -3.335 -7.129 1.00 98.44 220 GLY A O 1
ATOM 1636 N N . ARG A 1 221 ? 12.512 -1.268 -7.841 1.00 98.25 221 ARG A N 1
ATOM 1637 C CA . ARG A 1 221 ? 11.888 -0.601 -6.681 1.00 98.25 221 ARG A CA 1
ATOM 1638 C C . ARG A 1 221 ? 10.375 -0.792 -6.618 1.00 98.25 221 ARG A C 1
ATOM 1640 O O . ARG A 1 221 ? 9.847 -1.041 -5.539 1.00 98.25 221 ARG A O 1
ATOM 1647 N N . LEU A 1 222 ? 9.673 -0.706 -7.750 1.00 98.19 222 LEU A N 1
ATOM 1648 C CA . LEU A 1 222 ? 8.230 -0.960 -7.795 1.00 98.19 222 LEU A CA 1
ATOM 1649 C C . LEU A 1 222 ? 7.901 -2.425 -7.479 1.00 98.19 222 LEU A C 1
ATOM 1651 O O . LEU A 1 222 ? 6.874 -2.697 -6.860 1.00 98.19 222 LEU A O 1
ATOM 1655 N N . GLU A 1 223 ? 8.750 -3.373 -7.869 1.00 98.25 223 GLU A N 1
ATOM 1656 C CA . GLU A 1 223 ? 8.614 -4.790 -7.524 1.00 98.25 223 GLU A CA 1
ATOM 1657 C C . GLU A 1 223 ? 8.827 -5.027 -6.019 1.00 98.25 223 GLU A C 1
ATOM 1659 O O . GLU A 1 223 ? 8.017 -5.718 -5.396 1.00 98.25 223 GLU A O 1
ATOM 1664 N N . GLU A 1 224 ? 9.828 -4.383 -5.409 1.00 98.25 224 GLU A N 1
ATOM 1665 C CA . GLU A 1 224 ? 10.068 -4.417 -3.959 1.00 98.25 224 GLU A CA 1
ATOM 1666 C C . GLU A 1 224 ? 8.904 -3.791 -3.161 1.00 98.25 224 GLU A C 1
ATOM 1668 O O . GLU A 1 224 ? 8.427 -4.374 -2.183 1.00 98.25 224 GLU A O 1
ATOM 1673 N N . GLU A 1 225 ? 8.391 -2.633 -3.592 1.00 98.44 225 GLU A N 1
ATOM 1674 C CA . GLU A 1 225 ? 7.207 -1.995 -2.998 1.00 98.44 225 GLU A CA 1
ATOM 1675 C C . GLU A 1 225 ? 5.959 -2.884 -3.124 1.00 98.44 225 GLU A C 1
ATOM 1677 O O . GLU A 1 225 ? 5.219 -3.053 -2.153 1.00 98.44 225 GLU A O 1
ATOM 1682 N N . ASN A 1 226 ? 5.744 -3.521 -4.280 1.00 98.00 226 ASN A N 1
ATOM 1683 C CA . ASN A 1 226 ? 4.646 -4.474 -4.469 1.00 98.00 226 ASN A CA 1
ATOM 1684 C C . ASN A 1 226 ? 4.780 -5.718 -3.578 1.00 98.00 226 ASN A C 1
ATOM 1686 O O . ASN A 1 226 ? 3.762 -6.265 -3.151 1.00 98.00 226 ASN A O 1
ATOM 1690 N N . LEU A 1 227 ? 6.001 -6.179 -3.294 1.00 98.25 227 LEU A N 1
ATOM 1691 C CA . LEU A 1 227 ? 6.234 -7.300 -2.383 1.00 98.25 227 LEU A CA 1
ATOM 1692 C C . LEU A 1 227 ? 5.871 -6.918 -0.939 1.00 98.25 227 LEU A C 1
ATOM 1694 O O . LEU A 1 227 ? 5.060 -7.605 -0.319 1.00 98.25 227 LEU A O 1
ATOM 1698 N N . LYS A 1 228 ? 6.351 -5.763 -0.459 1.00 98.25 228 LYS A N 1
ATOM 1699 C CA . LYS A 1 228 ? 5.998 -5.213 0.865 1.00 98.25 228 LYS A CA 1
ATOM 1700 C C . LYS A 1 228 ? 4.498 -4.953 1.008 1.00 98.25 228 LYS A C 1
ATOM 1702 O O . LYS A 1 228 ? 3.924 -5.183 2.069 1.00 98.25 228 LYS A O 1
ATOM 1707 N N . LEU A 1 229 ? 3.828 -4.477 -0.043 1.00 98.38 229 LEU A N 1
ATOM 1708 C CA . LEU A 1 229 ? 2.374 -4.283 -0.025 1.00 98.38 229 LEU A CA 1
ATOM 1709 C C . LEU A 1 229 ? 1.612 -5.613 0.069 1.00 98.38 229 LEU A C 1
ATOM 1711 O O . LEU A 1 229 ? 0.599 -5.667 0.760 1.00 98.38 229 LEU A O 1
ATOM 1715 N N . LYS A 1 230 ? 2.088 -6.687 -0.575 1.00 98.19 230 LYS A N 1
ATOM 1716 C CA . LYS A 1 230 ? 1.481 -8.026 -0.456 1.00 98.19 230 LYS A CA 1
ATOM 1717 C C . LYS A 1 230 ? 1.641 -8.607 0.947 1.00 98.19 230 LYS A C 1
ATOM 1719 O O . LYS A 1 230 ? 0.655 -9.088 1.491 1.00 98.19 230 LYS A O 1
ATOM 1724 N N . GLU A 1 231 ? 2.833 -8.510 1.530 1.00 97.94 231 GLU A N 1
ATOM 1725 C CA . GLU A 1 231 ? 3.117 -8.941 2.907 1.00 97.94 231 GLU A CA 1
ATOM 1726 C C . GLU A 1 231 ? 2.201 -8.218 3.911 1.00 97.94 231 GLU A C 1
ATOM 1728 O O . GLU A 1 231 ? 1.440 -8.855 4.637 1.00 97.94 231 GLU A O 1
ATOM 1733 N N . ASN A 1 232 ? 2.143 -6.882 3.840 1.00 98.19 232 ASN A N 1
ATOM 1734 C CA . ASN A 1 232 ? 1.235 -6.082 4.667 1.00 98.19 232 ASN A CA 1
ATOM 1735 C C . ASN A 1 232 ? -0.250 -6.437 4.456 1.00 98.19 232 ASN A C 1
ATOM 1737 O O . ASN A 1 232 ? -1.037 -6.366 5.397 1.00 98.19 232 ASN A O 1
ATOM 1741 N N . LEU A 1 233 ? -0.679 -6.783 3.237 1.00 97.75 233 LEU A N 1
ATOM 1742 C CA . LEU A 1 233 ? -2.059 -7.217 2.980 1.00 97.75 233 LEU A CA 1
ATOM 1743 C C . LEU A 1 233 ? -2.358 -8.596 3.584 1.00 97.75 233 LEU A C 1
ATOM 1745 O O . LEU A 1 233 ? -3.472 -8.808 4.062 1.00 97.75 233 LEU A O 1
ATOM 1749 N N . GLU A 1 234 ? -1.387 -9.510 3.588 1.00 97.94 234 GLU A N 1
ATOM 1750 C CA . GLU A 1 234 ? -1.524 -10.828 4.210 1.00 97.94 234 GLU A CA 1
ATOM 1751 C C . GLU A 1 234 ? -1.611 -10.721 5.740 1.00 97.94 234 GLU A C 1
ATOM 1753 O O . GLU A 1 234 ? -2.491 -11.326 6.353 1.00 97.94 234 GLU A O 1
ATOM 1758 N N . ASP A 1 235 ? -0.770 -9.892 6.360 1.00 98.19 235 ASP A N 1
ATOM 1759 C CA . ASP A 1 235 ? -0.804 -9.679 7.810 1.00 98.19 235 ASP A CA 1
ATOM 1760 C C . ASP A 1 235 ? -2.058 -8.919 8.260 1.00 98.19 235 ASP A C 1
ATOM 1762 O O . ASP A 1 235 ? -2.693 -9.298 9.246 1.00 98.19 235 ASP A O 1
ATOM 1766 N N . ASN A 1 236 ? -2.512 -7.928 7.485 1.00 98.19 236 ASN A N 1
ATOM 1767 C CA . ASN A 1 236 ? -3.813 -7.301 7.723 1.00 98.19 236 ASN A CA 1
ATOM 1768 C C . ASN A 1 236 ? -4.974 -8.306 7.608 1.00 98.19 236 ASN A C 1
ATOM 1770 O O . ASN A 1 236 ? -5.942 -8.196 8.359 1.00 98.19 236 ASN A O 1
ATOM 1774 N N . ALA A 1 237 ? -4.897 -9.296 6.709 1.00 98.25 237 ALA A N 1
ATOM 1775 C CA . ALA A 1 237 ? -5.913 -10.344 6.617 1.00 98.25 237 ALA A CA 1
ATOM 1776 C C . ALA A 1 237 ? -5.931 -11.237 7.873 1.00 98.25 237 ALA A C 1
ATOM 1778 O O . ALA A 1 237 ? -7.010 -11.477 8.417 1.00 98.25 237 ALA A O 1
ATOM 1779 N N . LYS A 1 238 ? -4.756 -11.639 8.387 1.00 98.12 238 LYS A N 1
ATOM 1780 C CA . LYS A 1 238 ? -4.626 -12.387 9.656 1.00 98.12 238 LYS A CA 1
ATOM 1781 C C . LYS A 1 238 ? -5.257 -11.614 10.821 1.00 98.12 238 LYS A C 1
ATOM 1783 O O . LYS A 1 238 ? -6.112 -12.154 11.518 1.00 98.12 238 LYS A O 1
ATOM 1788 N N . ILE A 1 239 ? -4.922 -10.327 10.966 1.00 98.44 239 ILE A N 1
ATOM 1789 C CA . ILE A 1 239 ? -5.474 -9.447 12.012 1.00 98.44 239 ILE A CA 1
ATOM 1790 C C . ILE A 1 239 ? -7.003 -9.316 11.891 1.00 98.44 239 ILE A C 1
ATOM 1792 O O . ILE A 1 239 ? -7.709 -9.347 12.898 1.00 98.44 239 ILE A O 1
ATOM 1796 N N . ILE A 1 240 ? -7.544 -9.194 10.674 1.00 98.25 240 ILE A N 1
ATOM 1797 C CA . ILE A 1 240 ? -8.998 -9.116 10.454 1.00 98.25 240 ILE A CA 1
ATOM 1798 C C . ILE A 1 240 ? -9.704 -10.402 10.905 1.00 98.25 240 ILE A C 1
ATOM 1800 O O . ILE A 1 240 ? -10.774 -10.319 11.513 1.00 98.25 240 ILE A O 1
ATOM 1804 N N . ASP A 1 241 ? -9.132 -11.576 10.639 1.00 98.12 241 ASP A N 1
ATOM 1805 C CA . ASP A 1 241 ? -9.732 -12.850 11.044 1.00 98.12 241 ASP A CA 1
ATOM 1806 C C . ASP A 1 241 ? -9.580 -13.123 12.555 1.00 98.12 241 ASP A C 1
ATOM 1808 O O . ASP A 1 241 ? -10.514 -13.637 13.179 1.00 98.12 241 ASP A O 1
ATOM 1812 N N . GLU A 1 242 ? -8.488 -12.679 13.186 1.00 98.19 242 GLU A N 1
ATOM 1813 C CA . GLU A 1 242 ? -8.354 -12.659 14.652 1.00 98.19 242 GLU A CA 1
ATOM 1814 C C . GLU A 1 242 ? -9.407 -11.755 15.314 1.00 98.19 242 GLU A C 1
ATOM 1816 O O . GLU A 1 242 ? -10.103 -12.185 16.240 1.00 98.19 242 GLU A O 1
ATOM 1821 N N . LEU A 1 243 ? -9.587 -10.528 14.807 1.00 98.31 243 LEU A N 1
ATOM 1822 C CA . LEU A 1 243 ? -10.589 -9.581 15.309 1.00 98.31 243 LEU A CA 1
ATOM 1823 C C . LEU A 1 243 ? -12.024 -10.087 15.111 1.00 98.31 243 LEU A C 1
ATOM 1825 O O . LEU A 1 243 ? -12.860 -9.883 15.989 1.00 98.31 243 LEU A O 1
ATOM 1829 N N . ARG A 1 244 ? -12.316 -10.788 14.007 1.00 98.44 244 ARG A N 1
ATOM 1830 C CA . ARG A 1 244 ? -13.602 -11.484 13.816 1.00 98.44 244 ARG A CA 1
ATOM 1831 C C . ARG A 1 244 ? -13.805 -12.577 14.859 1.00 98.44 244 ARG A C 1
ATOM 1833 O O . ARG A 1 244 ? -14.844 -12.601 15.508 1.00 98.44 244 ARG A O 1
ATOM 1840 N N . SER A 1 245 ? -12.798 -13.426 15.082 1.00 98.12 245 SER A N 1
ATOM 1841 C CA . SER A 1 245 ? -12.868 -14.488 16.094 1.00 98.12 245 SER A CA 1
ATOM 1842 C C . SER A 1 245 ? -13.076 -13.944 17.512 1.00 98.12 245 SER A C 1
ATOM 1844 O O . SER A 1 245 ? -13.744 -14.587 18.322 1.00 98.12 245 SER A O 1
ATOM 1846 N N . ALA A 1 246 ? -12.512 -12.776 17.830 1.00 98.25 246 ALA A N 1
ATOM 1847 C CA . ALA A 1 246 ? -12.766 -12.077 19.087 1.00 98.25 246 ALA A CA 1
ATOM 1848 C C . ALA A 1 246 ? -14.204 -11.527 19.149 1.00 98.25 246 ALA A C 1
ATOM 1850 O O . ALA A 1 246 ? -14.938 -11.847 20.081 1.00 98.25 246 ALA A O 1
ATOM 1851 N N . ALA A 1 247 ? -14.638 -10.793 18.119 1.00 98.19 247 ALA A N 1
ATOM 1852 C CA . ALA A 1 247 ? -15.978 -10.211 18.048 1.00 98.19 247 ALA A CA 1
ATOM 1853 C C . ALA A 1 247 ? -17.102 -11.263 18.120 1.00 98.19 247 ALA A C 1
ATOM 1855 O O . ALA A 1 247 ? -18.115 -11.022 18.774 1.00 98.19 247 ALA A O 1
ATOM 1856 N N . ASP A 1 248 ? -16.921 -12.440 17.512 1.00 98.25 248 ASP A N 1
ATOM 1857 C CA . ASP A 1 248 ? -17.891 -13.541 17.581 1.00 98.25 248 ASP A CA 1
ATOM 1858 C C . ASP A 1 248 ? -18.015 -14.115 19.010 1.00 98.25 248 ASP A C 1
ATOM 1860 O O . ASP A 1 248 ? -19.123 -14.414 19.467 1.00 98.25 248 ASP A O 1
ATOM 1864 N N . LYS A 1 249 ? -16.903 -14.220 19.757 1.00 97.94 249 LYS A N 1
ATOM 1865 C CA . LYS A 1 249 ? -16.899 -14.660 21.171 1.00 97.94 249 LYS A CA 1
ATOM 1866 C C . LYS A 1 249 ? -17.550 -13.628 22.089 1.00 97.94 249 LYS A C 1
ATOM 1868 O O . LYS A 1 249 ? -18.327 -13.997 22.974 1.00 97.94 249 LYS A O 1
ATOM 1873 N N . ASP A 1 250 ? -17.271 -12.348 21.864 1.00 98.06 250 ASP A N 1
ATOM 1874 C CA . ASP A 1 250 ? -17.891 -11.256 22.614 1.00 98.06 250 ASP A CA 1
ATOM 1875 C C . ASP A 1 250 ? -19.400 -11.203 22.334 1.00 98.06 250 ASP A C 1
ATOM 1877 O O . ASP A 1 250 ? -20.200 -11.139 23.267 1.00 98.06 250 ASP A O 1
ATOM 1881 N N . ALA A 1 251 ? -19.815 -11.344 21.070 1.00 98.12 251 ALA A N 1
ATOM 1882 C CA . ALA A 1 251 ? -21.224 -11.417 20.684 1.00 98.12 251 ALA A CA 1
ATOM 1883 C C . ALA A 1 251 ? -21.950 -12.612 21.328 1.00 98.12 251 ALA A C 1
ATOM 1885 O O . ALA A 1 251 ? -23.077 -12.453 21.809 1.00 98.12 251 ALA A O 1
ATOM 1886 N N . GLN A 1 252 ? -21.311 -13.788 21.403 1.00 97.62 252 GLN A N 1
ATOM 1887 C CA . GLN A 1 252 ? -21.855 -14.936 22.135 1.00 97.62 252 GLN A CA 1
ATOM 1888 C C . GLN A 1 252 ? -22.003 -14.626 23.634 1.00 97.62 252 GLN A C 1
ATOM 1890 O O . GLN A 1 252 ? -23.075 -14.847 24.201 1.00 97.62 252 GLN A O 1
ATOM 1895 N N . THR A 1 253 ? -20.966 -14.068 24.261 1.00 97.56 253 THR A N 1
ATOM 1896 C CA . THR A 1 253 ? -20.957 -13.734 25.696 1.00 97.56 253 THR A CA 1
ATOM 1897 C C . THR A 1 253 ? -22.047 -12.714 26.040 1.00 97.56 253 THR A C 1
ATOM 1899 O O . THR A 1 253 ? -22.807 -12.907 26.990 1.00 97.56 253 THR A O 1
ATOM 1902 N N . ILE A 1 254 ? -22.201 -11.668 25.223 1.00 97.94 254 ILE A N 1
ATOM 1903 C CA . ILE A 1 254 ? -23.269 -10.665 25.347 1.00 97.94 254 ILE A CA 1
ATOM 1904 C C . ILE A 1 254 ? -24.649 -11.321 25.190 1.00 97.94 254 ILE A C 1
ATOM 1906 O O . ILE A 1 254 ? -25.562 -11.033 25.965 1.00 97.94 254 ILE A O 1
ATOM 1910 N N . ALA A 1 255 ? -24.819 -12.238 24.232 1.00 97.69 255 ALA A N 1
ATOM 1911 C CA . ALA A 1 255 ? -26.079 -12.954 24.036 1.00 97.69 255 ALA A CA 1
ATOM 1912 C C . ALA A 1 255 ? -26.425 -13.898 25.206 1.00 97.69 255 ALA A C 1
ATOM 1914 O O . ALA A 1 255 ? -27.604 -14.108 25.498 1.00 97.69 255 ALA A O 1
ATOM 1915 N N . GLU A 1 256 ? -25.431 -14.470 25.886 1.00 97.31 256 GLU A N 1
ATOM 1916 C CA . GLU A 1 256 ? -25.616 -15.271 27.102 1.00 97.31 256 GLU A CA 1
ATOM 1917 C C . GLU A 1 256 ? -25.975 -14.393 28.309 1.00 97.31 256 GLU A C 1
ATOM 1919 O O . GLU A 1 256 ? -26.972 -14.661 28.985 1.00 97.31 256 GLU A O 1
ATOM 1924 N N . GLN A 1 257 ? -25.264 -13.282 28.519 1.00 97.06 257 GLN A N 1
ATOM 1925 C CA . GLN A 1 257 ? -25.584 -12.300 29.562 1.00 97.06 257 GLN A CA 1
ATOM 1926 C C . GLN A 1 257 ? -26.987 -11.699 29.382 1.00 97.06 257 GLN A C 1
ATOM 1928 O O . GLN A 1 257 ? -27.748 -11.610 30.345 1.00 97.06 257 GLN A O 1
ATOM 1933 N N . ALA A 1 258 ? -27.387 -11.366 28.151 1.00 97.69 258 ALA A N 1
ATOM 1934 C CA . ALA A 1 258 ? -28.725 -10.853 27.854 1.00 97.69 258 ALA A CA 1
ATOM 1935 C C . ALA A 1 258 ? -29.842 -11.865 28.186 1.00 97.69 258 ALA A C 1
ATOM 1937 O O . ALA A 1 258 ? -30.912 -11.469 28.655 1.00 97.69 258 ALA A O 1
ATOM 1938 N N . LYS A 1 259 ? -29.603 -13.175 28.002 1.00 97.00 259 LYS A N 1
ATOM 1939 C CA . LYS A 1 259 ? -30.540 -14.228 28.442 1.00 97.00 259 LYS A CA 1
ATOM 1940 C C . LYS A 1 259 ? -30.650 -14.273 29.966 1.00 97.00 259 LYS A C 1
ATOM 1942 O O . LYS A 1 259 ? -31.764 -14.359 30.474 1.00 97.00 259 LYS A O 1
ATOM 1947 N N . LEU A 1 260 ? -29.527 -14.186 30.685 1.00 96.19 260 LEU A N 1
ATOM 1948 C CA . LEU A 1 260 ? -29.515 -14.178 32.153 1.00 96.19 260 LEU A CA 1
ATOM 1949 C C . LEU A 1 260 ? -30.241 -12.954 32.722 1.00 96.19 260 LEU A C 1
ATOM 1951 O O . LEU A 1 260 ? -31.097 -13.112 33.589 1.00 96.19 260 LEU A O 1
ATOM 1955 N N . ILE A 1 261 ? -29.986 -11.759 32.182 1.00 96.75 261 ILE A N 1
ATOM 1956 C CA . ILE A 1 261 ? -30.685 -10.522 32.570 1.00 96.75 261 ILE A CA 1
ATOM 1957 C C . ILE A 1 261 ? -32.197 -10.654 32.339 1.00 96.75 261 ILE A C 1
ATOM 1959 O O . ILE A 1 261 ? -32.982 -10.249 33.191 1.00 96.75 261 ILE A O 1
ATOM 1963 N N . LYS A 1 262 ? -32.624 -11.278 31.233 1.00 96.69 262 LYS A N 1
ATOM 1964 C CA . LYS A 1 262 ? -34.049 -11.509 30.945 1.00 96.69 262 LYS A CA 1
ATOM 1965 C C . LYS A 1 262 ? -34.733 -12.471 31.932 1.00 96.69 262 LYS A C 1
ATOM 1967 O O . LYS A 1 262 ? -35.947 -12.388 32.087 1.00 96.69 262 LYS A O 1
ATOM 1972 N N . ILE A 1 263 ? -33.986 -13.374 32.570 1.00 95.44 263 ILE A N 1
ATOM 1973 C CA . ILE A 1 263 ? -34.510 -14.312 33.578 1.00 95.44 263 ILE A CA 1
ATOM 1974 C C . ILE A 1 263 ? -34.497 -13.673 34.973 1.00 95.44 263 ILE A C 1
ATOM 1976 O O . ILE A 1 263 ? -35.508 -13.697 35.664 1.00 95.44 263 ILE A O 1
ATOM 1980 N N . ILE A 1 264 ? -33.366 -13.085 35.373 1.00 95.44 264 ILE A N 1
ATOM 1981 C CA . ILE A 1 264 ? -33.134 -12.594 36.742 1.00 95.44 264 ILE A CA 1
ATOM 1982 C C . ILE A 1 264 ? -33.744 -11.201 36.964 1.00 95.44 264 ILE A C 1
ATOM 1984 O O . ILE A 1 264 ? -34.178 -10.893 38.069 1.00 95.44 264 ILE A O 1
ATOM 1988 N N . GLY A 1 265 ? -33.807 -10.359 35.926 1.00 95.44 265 GLY A N 1
ATOM 1989 C CA . GLY A 1 265 ? -34.354 -9.001 36.005 1.00 95.44 265 GLY A CA 1
ATOM 1990 C C . GLY A 1 265 ? -35.782 -8.948 36.566 1.00 95.44 265 GLY A C 1
ATOM 1991 O O . GLY A 1 265 ? -35.986 -8.252 37.559 1.00 95.44 265 GLY A O 1
ATOM 1992 N N . PRO A 1 266 ? -36.745 -9.714 36.012 1.00 95.19 266 PRO A N 1
ATOM 1993 C CA . PRO A 1 266 ? -38.109 -9.771 36.537 1.00 95.19 266 PRO A CA 1
ATOM 1994 C C . PRO A 1 266 ? -38.195 -10.273 37.985 1.00 95.19 266 PRO A C 1
ATOM 1996 O O . PRO A 1 266 ? -38.932 -9.700 38.777 1.00 95.19 266 PRO A O 1
ATOM 1999 N N . GLU A 1 267 ? -37.415 -11.295 38.361 1.00 94.94 267 GLU A N 1
ATOM 2000 C CA . GLU A 1 267 ? -37.401 -11.828 39.736 1.00 94.94 267 GLU A CA 1
ATOM 2001 C C . GLU A 1 267 ? -36.862 -10.792 40.741 1.00 94.94 267 GLU A C 1
ATOM 2003 O O . GLU A 1 267 ? -37.357 -10.670 41.863 1.00 94.94 267 GLU A O 1
ATOM 2008 N N . LEU A 1 268 ? -35.848 -10.019 40.338 1.00 95.69 268 LEU A N 1
ATOM 2009 C CA . LEU A 1 268 ? -35.288 -8.941 41.149 1.00 95.69 268 LEU A CA 1
ATOM 2010 C C . LEU A 1 268 ? -36.259 -7.756 41.274 1.00 95.69 268 LEU A C 1
ATOM 2012 O O . LEU A 1 268 ? -36.359 -7.165 42.349 1.00 95.69 268 LEU A O 1
ATOM 2016 N N . GLU A 1 269 ? -36.987 -7.423 40.207 1.00 95.69 269 GLU A N 1
ATOM 2017 C CA . GLU A 1 269 ? -38.027 -6.388 40.211 1.00 95.69 269 GLU A CA 1
ATOM 2018 C C . GLU A 1 269 ? -39.215 -6.784 41.105 1.00 95.69 269 GLU A C 1
ATOM 2020 O O . GLU A 1 269 ? -39.612 -6.002 41.968 1.00 95.69 269 GLU A O 1
ATOM 2025 N N . GLU A 1 270 ? -39.708 -8.022 40.990 1.00 95.62 270 GLU A N 1
ATOM 2026 C CA . GLU A 1 270 ? -40.759 -8.583 41.851 1.00 95.62 270 GLU A CA 1
ATOM 2027 C C . GLU A 1 270 ? -40.354 -8.538 43.332 1.00 95.62 270 GLU A C 1
ATOM 2029 O O . GLU A 1 270 ? -41.083 -7.989 44.159 1.00 95.62 270 GLU A O 1
ATOM 2034 N N . LYS A 1 271 ? -39.147 -9.014 43.671 1.00 95.81 271 LYS A N 1
ATOM 2035 C CA . LYS A 1 271 ? -38.617 -8.950 45.046 1.00 95.81 271 LYS A CA 1
ATOM 2036 C C . LYS A 1 271 ? -38.448 -7.518 45.552 1.00 95.81 271 LYS A C 1
ATOM 2038 O O . LYS A 1 271 ? -38.716 -7.253 46.721 1.00 95.81 271 LYS A O 1
ATOM 2043 N N . THR A 1 272 ? -38.031 -6.591 44.691 1.00 96.19 272 THR A N 1
ATOM 2044 C CA . THR A 1 272 ? -37.894 -5.170 45.050 1.00 96.19 272 THR A CA 1
ATOM 2045 C C . THR A 1 272 ? -39.254 -4.535 45.340 1.00 96.19 272 THR A C 1
ATOM 2047 O O . THR A 1 272 ? -39.370 -3.745 46.276 1.00 96.19 272 THR A O 1
ATOM 2050 N N . ASN A 1 273 ? -40.287 -4.884 44.572 1.00 95.81 273 ASN A N 1
ATOM 2051 C CA . ASN A 1 273 ? -41.646 -4.392 44.795 1.00 95.81 273 ASN A CA 1
ATOM 2052 C C . ASN A 1 273 ? -42.259 -5.002 46.063 1.00 95.81 273 ASN A C 1
ATOM 2054 O O . ASN A 1 273 ? -42.767 -4.253 46.890 1.00 95.81 273 ASN A O 1
ATOM 2058 N N . PHE A 1 274 ? -42.090 -6.307 46.296 1.00 95.56 274 PHE A N 1
ATOM 2059 C CA . PHE A 1 274 ? -42.523 -6.968 47.533 1.00 95.56 274 PHE A CA 1
ATOM 2060 C C . PHE A 1 274 ? -41.905 -6.341 48.797 1.00 95.56 274 PHE A C 1
ATOM 2062 O O . PHE A 1 274 ? -42.594 -6.144 49.794 1.00 95.56 274 PHE A O 1
ATOM 2069 N N . ILE A 1 275 ? -40.613 -5.983 48.762 1.00 94.44 275 ILE A N 1
ATOM 2070 C CA . ILE A 1 275 ? -39.950 -5.306 49.891 1.00 94.44 275 ILE A CA 1
ATOM 2071 C C . ILE A 1 275 ? -40.547 -3.912 50.137 1.00 94.44 275 ILE A C 1
ATOM 2073 O O . ILE A 1 275 ? -40.747 -3.545 51.291 1.00 94.44 275 ILE A O 1
ATOM 2077 N N . LYS A 1 276 ? -40.872 -3.149 49.083 1.00 92.81 276 LYS A N 1
ATOM 2078 C CA . LYS A 1 276 ? -41.535 -1.839 49.223 1.00 92.81 276 LYS A CA 1
ATOM 2079 C C . LYS A 1 276 ? -42.946 -1.970 49.788 1.00 92.81 276 LYS A C 1
ATOM 2081 O O . LYS A 1 276 ? -43.277 -1.265 50.730 1.00 92.81 276 LYS A O 1
ATOM 2086 N N . GLU A 1 277 ? -43.741 -2.906 49.270 1.00 95.00 277 GLU A N 1
ATOM 2087 C CA . GLU A 1 277 ? -45.087 -3.193 49.783 1.00 95.00 277 GLU A CA 1
ATOM 2088 C C . GLU A 1 277 ? -45.053 -3.590 51.268 1.00 95.00 277 GLU A C 1
ATOM 2090 O O . GLU A 1 277 ? -45.920 -3.180 52.041 1.00 95.00 277 GLU A O 1
ATOM 2095 N N . ALA A 1 278 ? -44.030 -4.340 51.691 1.00 92.94 278 ALA A N 1
ATOM 2096 C CA . ALA A 1 278 ? -43.812 -4.674 53.094 1.00 92.94 278 ALA A CA 1
ATOM 2097 C C . ALA A 1 278 ? -43.403 -3.455 53.949 1.00 92.94 278 ALA A C 1
ATOM 2099 O O . ALA A 1 278 ? -43.912 -3.318 55.061 1.00 92.94 278 ALA A O 1
ATOM 2100 N N . ASP A 1 279 ? -42.532 -2.566 53.452 1.00 91.50 279 ASP A N 1
ATOM 2101 C CA . ASP A 1 279 ? -42.142 -1.326 54.150 1.00 91.50 279 ASP A CA 1
ATOM 2102 C C . ASP A 1 279 ? -43.341 -0.381 54.330 1.00 91.50 279 ASP A C 1
ATOM 2104 O O . ASP A 1 279 ? -43.626 0.056 55.446 1.00 91.50 279 ASP A O 1
ATOM 2108 N N . ASP A 1 280 ? -44.107 -0.152 53.258 1.00 91.19 280 ASP A N 1
ATOM 2109 C CA . ASP A 1 280 ? -45.319 0.674 53.261 1.00 91.19 280 ASP A CA 1
ATOM 2110 C C . ASP A 1 280 ? -46.381 0.117 54.227 1.00 91.19 280 ASP A C 1
ATOM 2112 O O . ASP A 1 280 ? -46.985 0.867 55.001 1.00 91.19 280 ASP A O 1
ATOM 2116 N N . LEU A 1 281 ? -46.584 -1.208 54.242 1.00 92.69 281 LEU A N 1
ATOM 2117 C CA . LEU A 1 281 ? -47.518 -1.868 55.158 1.00 92.69 281 LEU A CA 1
ATOM 2118 C C . LEU A 1 281 ? -47.064 -1.772 56.622 1.00 92.69 281 LEU A C 1
ATOM 2120 O O . LEU A 1 281 ? -47.890 -1.521 57.504 1.00 92.69 281 LEU A O 1
ATOM 2124 N N . LEU A 1 282 ? -45.770 -1.961 56.903 1.00 91.31 282 LEU A N 1
ATOM 2125 C CA . LEU A 1 282 ? -45.220 -1.797 58.252 1.00 91.31 282 LEU A CA 1
ATOM 2126 C C . LEU A 1 282 ? -45.383 -0.351 58.726 1.00 91.31 282 LEU A C 1
ATOM 2128 O O . LEU A 1 282 ? -45.914 -0.126 59.811 1.00 91.31 282 LEU A O 1
ATOM 2132 N N . ARG A 1 283 ? -45.020 0.627 57.892 1.00 89.25 283 ARG A N 1
ATOM 2133 C CA . ARG A 1 283 ? -45.167 2.065 58.159 1.00 89.25 283 ARG A CA 1
ATOM 2134 C C . ARG A 1 283 ? -46.615 2.460 58.457 1.00 89.25 283 ARG A C 1
ATOM 2136 O O . ARG A 1 283 ? -46.860 3.179 59.426 1.00 89.25 283 ARG A O 1
ATOM 2143 N N . ALA A 1 284 ? -47.574 1.959 57.675 1.00 90.69 284 ALA A N 1
ATOM 2144 C CA . ALA A 1 284 ? -49.000 2.191 57.903 1.00 90.69 284 ALA A CA 1
ATOM 2145 C C . ALA A 1 284 ? -49.483 1.583 59.234 1.00 90.69 284 ALA A C 1
ATOM 2147 O O . ALA A 1 284 ? -50.171 2.253 60.006 1.00 90.69 284 ALA A O 1
ATOM 2148 N N . ASN A 1 285 ? -49.082 0.345 59.540 1.00 91.50 285 ASN A N 1
ATOM 2149 C CA . ASN A 1 285 ? -49.424 -0.311 60.804 1.00 91.50 285 ASN A CA 1
ATOM 2150 C C . ASN A 1 285 ? -48.805 0.402 62.017 1.00 91.50 285 ASN A C 1
ATOM 2152 O O . ASN A 1 285 ? -49.473 0.545 63.041 1.00 91.50 285 ASN A O 1
ATOM 2156 N N . PHE A 1 286 ? -47.566 0.891 61.911 1.00 90.62 286 PHE A N 1
ATOM 2157 C CA . PHE A 1 286 ? -46.922 1.648 62.986 1.00 90.62 286 PHE A CA 1
ATOM 2158 C C . PHE A 1 286 ? -47.547 3.023 63.216 1.00 90.62 286 PHE A C 1
ATOM 2160 O O . PHE A 1 286 ? -47.681 3.423 64.369 1.00 90.62 286 PHE A O 1
ATOM 2167 N N . ALA A 1 287 ? -48.013 3.708 62.168 1.00 90.19 287 ALA A N 1
ATOM 2168 C CA . ALA A 1 287 ? -48.756 4.957 62.332 1.00 90.19 287 ALA A CA 1
ATOM 2169 C C . ALA A 1 287 ? -50.067 4.730 63.111 1.00 90.19 287 ALA A C 1
ATOM 2171 O O . ALA A 1 287 ? -50.374 5.468 64.044 1.00 90.19 287 ALA A O 1
ATOM 2172 N N . VAL A 1 288 ? -50.803 3.655 62.799 1.00 92.75 288 VAL A N 1
ATOM 2173 C CA . VAL A 1 288 ? -52.003 3.256 63.561 1.00 92.75 288 VAL A CA 1
ATOM 2174 C C . VAL A 1 288 ? -51.653 2.859 65.001 1.00 92.75 288 VAL A C 1
ATOM 2176 O O . VAL A 1 288 ? -52.395 3.183 65.928 1.00 92.75 288 VAL A O 1
ATOM 2179 N N . LEU A 1 289 ? -50.526 2.173 65.218 1.00 90.75 289 LEU A N 1
ATOM 2180 C CA . LEU A 1 289 ? -50.069 1.805 66.559 1.00 90.75 289 LEU A CA 1
ATOM 2181 C C . LEU A 1 289 ? -49.696 3.031 67.403 1.00 90.75 289 LEU A C 1
ATOM 2183 O O . LEU A 1 289 ? -50.051 3.064 68.578 1.00 90.75 289 LEU A O 1
ATOM 2187 N N . TYR A 1 290 ? -49.036 4.032 66.813 1.00 90.50 290 TYR A N 1
ATOM 2188 C CA . TYR A 1 290 ? -48.694 5.285 67.486 1.00 90.50 290 TYR A CA 1
ATOM 2189 C C . TYR A 1 290 ? -49.942 6.025 67.979 1.00 90.50 290 TYR A C 1
ATOM 2191 O O . TYR A 1 290 ? -50.008 6.366 69.156 1.00 90.50 290 TYR A O 1
ATOM 2199 N N . GLU A 1 291 ? -50.960 6.200 67.129 1.00 92.38 291 GLU A N 1
ATOM 2200 C CA . GLU A 1 291 ? -52.215 6.854 67.532 1.00 92.38 291 GLU A CA 1
ATOM 2201 C C . GLU A 1 291 ? -52.921 6.082 68.662 1.00 92.38 291 GLU A C 1
ATOM 2203 O O . GLU A 1 291 ? -53.328 6.671 69.663 1.00 92.38 291 GLU A O 1
ATOM 2208 N N . ASN A 1 292 ? -52.987 4.747 68.571 1.00 92.25 292 ASN A N 1
ATOM 2209 C CA . ASN A 1 292 ? -53.560 3.910 69.633 1.00 92.25 292 ASN A CA 1
ATOM 2210 C C . ASN A 1 292 ? -52.780 4.016 70.959 1.00 92.25 292 ASN A C 1
ATOM 2212 O O . ASN A 1 292 ? -53.387 4.073 72.029 1.00 92.25 292 ASN A O 1
ATOM 2216 N N . TYR A 1 293 ? -51.445 4.035 70.901 1.00 90.38 293 TYR A N 1
ATOM 2217 C CA . TYR A 1 293 ? -50.578 4.176 72.074 1.00 90.38 293 TYR A CA 1
ATOM 2218 C C . TYR A 1 293 ? -50.712 5.567 72.703 1.00 90.38 293 TYR A C 1
ATOM 2220 O O . TYR A 1 293 ? -50.874 5.678 73.918 1.00 90.38 293 TYR A O 1
ATOM 2228 N N . LYS A 1 294 ? -50.767 6.619 71.878 1.00 90.44 294 LYS A N 1
ATOM 2229 C CA . LYS A 1 294 ? -51.031 7.993 72.310 1.00 90.44 294 LYS A CA 1
ATOM 2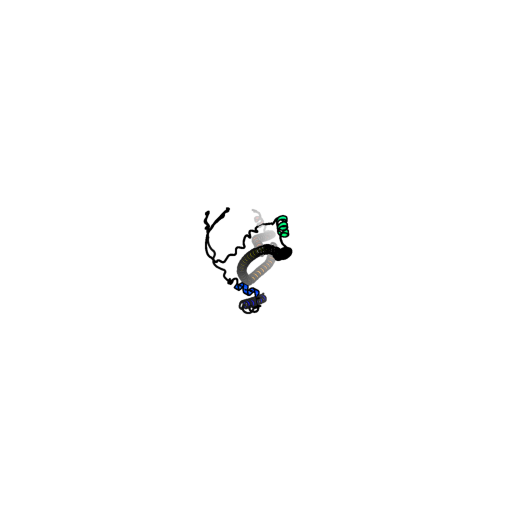230 C C . LYS A 1 294 ? -52.363 8.112 73.052 1.00 90.44 294 LYS A C 1
ATOM 2232 O O . LYS A 1 294 ? -52.378 8.611 74.174 1.00 90.44 294 LYS A O 1
ATOM 2237 N N . SER A 1 295 ? -53.457 7.596 72.486 1.00 91.19 295 SER A N 1
ATOM 2238 C CA . SER A 1 295 ? -54.764 7.594 73.161 1.00 91.19 295 SER A CA 1
ATOM 2239 C C . SER A 1 295 ? -54.779 6.772 74.456 1.00 91.19 295 SER A C 1
ATOM 2241 O O . SER A 1 295 ? -55.532 7.095 75.372 1.00 91.19 295 SER A O 1
ATOM 2243 N N . ALA A 1 296 ? -53.962 5.719 74.565 1.00 87.81 296 ALA A N 1
ATOM 2244 C CA . ALA A 1 296 ? -53.837 4.947 75.801 1.00 87.81 296 ALA A CA 1
ATOM 2245 C C . ALA A 1 296 ? -53.068 5.710 76.897 1.00 87.81 296 ALA A C 1
ATOM 2247 O O . ALA A 1 296 ? -53.468 5.663 78.060 1.00 87.81 296 ALA A O 1
ATOM 2248 N N . LEU A 1 297 ? -52.002 6.435 76.536 1.00 85.62 297 LEU A N 1
ATOM 2249 C CA . LEU A 1 297 ? -51.232 7.278 77.460 1.00 85.62 297 LEU A CA 1
ATOM 2250 C C . LEU A 1 297 ? -52.005 8.523 77.923 1.00 85.62 297 LEU A C 1
ATOM 2252 O O . LEU A 1 297 ? -51.874 8.921 79.082 1.00 85.62 297 LEU A O 1
ATOM 2256 N N . GLU A 1 298 ? -52.866 9.087 77.070 1.00 88.19 298 GLU A N 1
ATOM 2257 C CA . GLU A 1 298 ? -53.695 10.258 77.393 1.00 88.19 298 GLU A CA 1
ATOM 2258 C C . GLU A 1 298 ? -54.601 10.012 78.618 1.00 88.19 298 GLU A C 1
ATOM 2260 O O . GLU A 1 298 ? -54.787 10.908 79.442 1.00 88.19 298 GLU A O 1
ATOM 2265 N N . VAL A 1 299 ? -55.081 8.775 78.817 1.00 84.19 299 VAL A N 1
ATOM 2266 C CA . VAL A 1 299 ? -55.864 8.362 80.004 1.00 84.19 299 VAL A CA 1
ATOM 2267 C C . VAL A 1 299 ? -55.081 8.538 81.313 1.00 84.19 299 VAL A C 1
ATOM 2269 O O . VAL A 1 299 ? -55.677 8.786 82.361 1.00 84.19 299 VAL A O 1
ATOM 2272 N N . PHE A 1 300 ? -53.752 8.443 81.255 1.00 79.69 300 PHE A N 1
ATOM 2273 C CA . PHE A 1 300 ? -52.841 8.641 82.384 1.00 79.69 300 PHE A CA 1
ATOM 2274 C C . PHE A 1 300 ? -52.250 10.062 82.439 1.00 79.69 300 PHE A C 1
ATOM 2276 O O . PHE A 1 300 ? -51.436 10.350 83.313 1.00 79.69 300 PHE A O 1
ATOM 2283 N N . GLY A 1 301 ? -52.651 10.957 81.527 1.00 82.50 301 GLY A N 1
ATOM 2284 C CA . GLY A 1 301 ? -52.112 12.316 81.421 1.00 82.50 301 GLY A CA 1
ATOM 2285 C C . GLY A 1 301 ? -50.702 12.396 80.824 1.00 82.50 301 GLY A C 1
ATOM 2286 O O . GLY A 1 301 ? -50.022 13.400 81.028 1.00 82.50 301 GLY A O 1
ATOM 2287 N N . ALA A 1 302 ? -50.259 11.356 80.110 1.00 83.06 302 ALA A N 1
ATOM 2288 C CA . ALA A 1 302 ? -48.955 11.286 79.451 1.00 83.06 302 ALA A CA 1
ATOM 2289 C C . ALA A 1 302 ? -49.080 11.405 77.919 1.00 83.06 302 ALA A C 1
ATOM 2291 O O . ALA A 1 302 ? -50.135 11.139 77.346 1.00 83.06 302 ALA A O 1
ATOM 2292 N N . GLU A 1 303 ? -47.987 11.772 77.246 1.00 85.44 303 GLU A N 1
ATOM 2293 C CA . GLU A 1 303 ? -47.885 11.830 75.781 1.00 85.44 303 GLU A CA 1
ATOM 2294 C C . GLU A 1 303 ? -46.578 11.140 75.334 1.00 85.44 303 GLU A C 1
ATOM 2296 O O . GLU A 1 303 ? -45.557 11.331 76.001 1.00 85.44 303 GLU A O 1
ATOM 2301 N N . PRO A 1 304 ? -46.583 10.333 74.254 1.00 85.50 304 PRO A N 1
ATOM 2302 C CA . PRO A 1 304 ? -45.373 9.694 73.731 1.00 85.50 304 PRO A CA 1
ATOM 2303 C C . PRO A 1 304 ? -44.444 10.685 73.011 1.00 85.50 304 PRO A C 1
ATOM 2305 O O . PRO A 1 304 ? -44.859 11.771 72.595 1.00 85.50 304 PRO A O 1
ATOM 2308 N N . LEU A 1 305 ? -43.188 10.286 72.795 1.00 85.94 305 LEU A N 1
ATOM 2309 C CA . LEU A 1 305 ? -42.225 11.026 71.981 1.00 85.94 305 LEU A CA 1
ATOM 2310 C C . LEU A 1 305 ? -42.707 11.179 70.521 1.00 85.94 305 LEU A C 1
ATOM 2312 O O . LEU A 1 305 ? -43.447 10.329 70.015 1.00 85.94 305 LEU A O 1
ATOM 2316 N N . PRO A 1 306 ? -42.257 12.227 69.798 1.00 86.50 306 PRO A N 1
ATOM 2317 C CA . PRO A 1 306 ? -42.673 12.480 68.420 1.00 86.50 306 PRO A CA 1
ATOM 2318 C C . PRO A 1 306 ? -42.389 11.308 67.468 1.00 86.50 306 PRO A C 1
ATOM 2320 O O . PRO A 1 306 ? -41.244 10.885 67.307 1.00 86.50 306 PRO A O 1
ATOM 2323 N N . TYR A 1 307 ? -43.431 10.831 66.785 1.00 86.69 307 TYR A N 1
ATOM 2324 C CA . TYR A 1 307 ? -43.353 9.691 65.870 1.00 86.69 307 TYR A CA 1
ATOM 2325 C C . TYR A 1 307 ? -42.466 9.958 64.633 1.00 86.69 307 TYR A C 1
ATOM 2327 O O . TYR A 1 307 ? -42.748 10.889 63.870 1.00 86.69 307 TYR A O 1
ATOM 2335 N N . PRO A 1 308 ? -41.446 9.123 64.345 1.00 84.44 308 PRO A N 1
ATOM 2336 C CA . PRO A 1 308 ? -40.551 9.295 63.197 1.00 84.44 308 PRO A CA 1
ATOM 2337 C C . PRO A 1 308 ? -41.132 8.705 61.894 1.00 84.44 308 PRO A C 1
ATOM 2339 O O . PRO A 1 308 ? -40.482 7.909 61.215 1.00 84.44 308 PRO A O 1
ATOM 2342 N N . GLY A 1 309 ? -42.356 9.097 61.522 1.00 74.94 309 GLY A N 1
ATOM 2343 C CA . GLY A 1 309 ? -43.106 8.512 60.394 1.00 74.94 309 GLY A CA 1
ATOM 2344 C C . GLY A 1 309 ? -42.446 8.633 59.013 1.00 74.94 309 GLY A C 1
ATOM 2345 O O . GLY A 1 309 ? -42.692 7.798 58.138 1.00 74.94 309 GLY A O 1
ATOM 2346 N N . ASP A 1 310 ? -41.561 9.616 58.843 1.00 74.06 310 ASP A N 1
ATOM 2347 C CA . ASP A 1 310 ? -40.804 9.880 57.610 1.00 74.06 310 ASP A CA 1
ATOM 2348 C C . ASP A 1 310 ? -39.492 9.065 57.525 1.00 74.06 310 ASP A C 1
ATOM 2350 O O . ASP A 1 310 ? -38.744 9.157 56.551 1.00 74.06 310 ASP A O 1
ATOM 2354 N N . GLY A 1 311 ? -39.160 8.306 58.576 1.00 70.88 311 GLY A N 1
ATOM 2355 C CA . GLY A 1 311 ? -37.909 7.561 58.702 1.00 70.88 311 GLY A CA 1
ATOM 2356 C C . GLY A 1 311 ? -37.883 6.224 57.955 1.00 70.88 311 GLY A C 1
ATOM 2357 O O . GLY A 1 311 ? -38.889 5.726 57.463 1.00 70.88 311 GLY A O 1
ATOM 2358 N N . ASP A 1 312 ? -36.713 5.595 57.911 1.00 82.25 312 ASP A N 1
ATOM 2359 C CA . ASP A 1 312 ? -36.601 4.152 57.653 1.00 82.25 312 ASP A CA 1
ATOM 2360 C C . ASP A 1 312 ? -37.423 3.385 58.713 1.00 82.25 312 ASP A C 1
ATOM 2362 O O . ASP A 1 312 ? -37.436 3.800 59.875 1.00 82.25 312 ASP A O 1
ATOM 2366 N N . VAL A 1 313 ? -38.089 2.281 58.355 1.00 86.00 313 VAL A N 1
ATOM 2367 C CA . VAL A 1 313 ? -38.837 1.441 59.310 1.00 86.00 313 VAL A CA 1
ATOM 2368 C C . VAL A 1 313 ? -37.945 0.966 60.464 1.00 86.00 313 VAL A C 1
ATOM 2370 O O . VAL A 1 313 ? -38.423 0.850 61.592 1.00 86.00 313 VAL A O 1
ATOM 2373 N N . VAL A 1 314 ? -36.633 0.814 60.246 1.00 88.06 314 VAL A N 1
ATOM 2374 C CA . VAL A 1 314 ? -35.656 0.569 61.327 1.00 88.06 314 VAL A CA 1
ATOM 2375 C C . VAL A 1 314 ? -35.720 1.651 62.420 1.00 88.06 314 VAL A C 1
ATOM 2377 O O . VAL A 1 314 ? -35.758 1.323 63.602 1.00 88.06 314 VAL A O 1
ATOM 2380 N N . LYS A 1 315 ? -35.832 2.934 62.048 1.00 88.75 315 LYS A N 1
ATOM 2381 C CA . LYS A 1 315 ? -35.934 4.053 63.008 1.00 88.75 315 LYS A CA 1
ATOM 2382 C C . LYS A 1 315 ? -37.247 4.043 63.786 1.00 88.75 315 LYS A C 1
ATOM 2384 O O . LYS A 1 315 ? -37.276 4.497 64.924 1.00 88.75 315 LYS A O 1
ATOM 2389 N N . ILE A 1 316 ? -38.319 3.528 63.184 1.00 89.44 316 ILE A N 1
ATOM 2390 C CA . ILE A 1 316 ? -39.610 3.353 63.857 1.00 89.44 316 ILE A CA 1
ATOM 2391 C C . ILE A 1 316 ? -39.496 2.248 64.922 1.00 89.44 316 ILE A C 1
ATOM 2393 O O . ILE A 1 316 ? -39.966 2.427 66.043 1.00 89.44 316 ILE A O 1
ATOM 2397 N N . PHE A 1 317 ? -38.808 1.143 64.613 1.00 89.56 317 PHE A N 1
ATOM 2398 C CA . PHE A 1 317 ? -38.512 0.087 65.588 1.00 89.56 317 PHE A CA 1
ATOM 2399 C C . PHE A 1 317 ? -37.572 0.535 66.716 1.00 89.56 317 PHE A C 1
ATOM 2401 O O . PHE A 1 317 ? -37.744 0.087 67.850 1.00 89.56 317 PHE A O 1
ATOM 2408 N N . ASP A 1 318 ? -36.578 1.380 66.430 1.00 91.12 318 ASP A N 1
ATOM 2409 C CA . ASP A 1 318 ? -35.690 1.925 67.462 1.00 91.12 318 ASP A CA 1
ATOM 2410 C C . ASP A 1 318 ? -36.442 2.907 68.384 1.00 91.12 318 ASP A C 1
ATOM 2412 O O . ASP A 1 318 ? -36.394 2.729 69.598 1.00 91.12 318 ASP A O 1
ATOM 2416 N N . TRP A 1 319 ? -37.251 3.829 67.840 1.00 91.12 319 TRP A N 1
ATOM 2417 C CA . TRP A 1 319 ? -38.143 4.699 68.632 1.00 91.12 319 TRP A CA 1
ATOM 2418 C C . TRP A 1 319 ? -39.094 3.898 69.540 1.00 91.12 319 TRP A C 1
ATOM 2420 O O . TRP A 1 319 ? -39.208 4.170 70.732 1.00 91.12 319 TRP A O 1
ATOM 2430 N N . MET A 1 320 ? -39.732 2.853 69.001 1.00 89.75 320 MET A N 1
ATOM 2431 C CA . MET A 1 320 ? -40.637 1.984 69.765 1.00 89.75 320 MET A CA 1
ATOM 2432 C C . MET A 1 320 ? -39.915 1.240 70.903 1.00 89.75 320 MET A C 1
ATOM 2434 O O . MET A 1 320 ? -40.534 0.916 71.916 1.00 89.75 320 MET A O 1
ATOM 2438 N N . ARG A 1 321 ? -38.613 0.959 70.756 1.00 90.31 321 ARG A N 1
ATOM 2439 C CA . ARG A 1 321 ? -37.793 0.355 71.815 1.00 90.31 321 ARG A CA 1
ATOM 2440 C C . ARG A 1 321 ? -37.523 1.352 72.939 1.00 90.31 321 ARG A C 1
ATOM 2442 O O . ARG A 1 321 ? -37.714 0.990 74.094 1.00 90.31 321 ARG A O 1
ATOM 2449 N N . GLU A 1 322 ? -37.122 2.575 72.591 1.00 90.75 322 GLU A N 1
ATOM 2450 C CA . GLU A 1 322 ? -36.840 3.656 73.547 1.00 90.75 322 GLU A CA 1
ATOM 2451 C C . GLU A 1 322 ? -38.083 3.996 74.394 1.00 90.75 322 GLU A C 1
ATOM 2453 O O . GLU A 1 322 ? -37.987 4.097 75.615 1.00 90.75 322 GLU A O 1
ATOM 2458 N N . GLU A 1 323 ? -39.268 4.059 73.775 1.00 88.75 323 GLU A N 1
ATOM 2459 C CA . GLU A 1 323 ? -40.556 4.232 74.469 1.00 88.75 323 GLU A CA 1
ATOM 2460 C C . GLU A 1 323 ? -40.835 3.144 75.520 1.00 88.75 323 GLU A C 1
ATOM 2462 O O . GLU A 1 323 ? -41.160 3.436 76.674 1.00 88.75 323 GLU A O 1
ATOM 2467 N N . PHE A 1 324 ? -40.694 1.867 75.148 1.00 86.56 324 PHE A N 1
ATOM 2468 C CA . PHE A 1 324 ? -40.974 0.764 76.072 1.00 86.56 324 PHE A CA 1
ATOM 2469 C C . PHE A 1 324 ? -39.910 0.569 77.153 1.00 86.56 324 PHE A C 1
ATOM 2471 O O . PHE A 1 324 ? -40.211 -0.063 78.166 1.00 86.56 324 PHE A O 1
ATOM 2478 N N . GLU A 1 325 ? -38.697 1.089 76.971 1.00 90.06 325 GLU A N 1
ATOM 2479 C CA . GLU A 1 325 ? -37.635 1.014 77.979 1.00 90.06 325 GLU A CA 1
ATOM 2480 C C . GLU A 1 325 ? -37.945 1.898 79.200 1.00 90.06 325 GLU A C 1
ATOM 2482 O O . GLU A 1 325 ? -37.663 1.499 80.329 1.00 90.06 325 GLU A O 1
ATOM 2487 N N . VAL A 1 326 ? -38.619 3.038 78.998 1.00 85.50 326 VAL A N 1
ATOM 2488 C CA . VAL A 1 326 ? -39.017 3.978 80.069 1.00 85.50 326 VAL A CA 1
ATOM 2489 C C . VAL A 1 326 ? -40.345 3.583 80.742 1.00 85.50 326 VAL A C 1
ATOM 2491 O O . VAL A 1 326 ? -40.586 3.900 81.910 1.00 85.50 326 VAL A O 1
ATOM 2494 N N . LEU A 1 327 ? -41.215 2.843 80.044 1.00 82.88 327 LEU A N 1
ATOM 2495 C CA . LEU A 1 327 ? -42.560 2.491 80.521 1.00 82.88 327 LEU A CA 1
ATOM 2496 C C . LEU A 1 327 ? -42.620 1.811 81.918 1.00 82.88 327 LEU A C 1
ATOM 2498 O O . LEU A 1 327 ? -43.540 2.133 82.676 1.00 82.88 327 LEU A O 1
ATOM 2502 N N . PRO A 1 328 ? -41.689 0.919 82.328 1.00 85.56 328 PRO A N 1
ATOM 2503 C CA . PRO A 1 328 ? -41.695 0.332 83.672 1.00 85.56 328 PRO A CA 1
ATOM 2504 C C . PRO A 1 328 ? -41.520 1.364 84.795 1.00 85.56 328 PRO A C 1
ATOM 2506 O O . PRO A 1 328 ? -42.161 1.236 85.839 1.00 85.56 328 PRO A O 1
ATOM 2509 N N . GLU A 1 329 ? -40.697 2.396 84.581 1.00 84.38 329 GLU A N 1
ATOM 2510 C CA . GLU A 1 329 ? -40.486 3.473 85.557 1.00 84.38 329 GLU A CA 1
ATOM 2511 C C . GLU A 1 329 ? -41.763 4.309 85.721 1.00 84.38 329 GLU A C 1
ATOM 2513 O O . GLU A 1 329 ? -42.186 4.587 86.845 1.00 84.38 329 GLU A O 1
ATOM 2518 N N . VAL A 1 330 ? -42.438 4.617 84.606 1.00 82.50 330 VAL A N 1
ATOM 2519 C CA . VAL A 1 330 ? -43.733 5.322 84.591 1.00 82.50 330 VAL A CA 1
ATOM 2520 C C . VAL A 1 330 ? -44.808 4.530 85.341 1.00 82.50 330 VAL A C 1
ATOM 2522 O O . VAL A 1 330 ? -45.538 5.099 86.152 1.00 82.50 330 VAL A O 1
ATOM 2525 N N . ILE A 1 331 ? -44.893 3.212 85.121 1.00 83.31 331 ILE A N 1
ATOM 2526 C CA . ILE A 1 331 ? -45.866 2.348 85.809 1.00 83.31 331 ILE A CA 1
ATOM 2527 C C . ILE A 1 331 ? -45.572 2.265 87.314 1.00 83.31 331 ILE A C 1
ATOM 2529 O O . ILE A 1 331 ? -46.513 2.328 88.108 1.00 83.31 331 ILE A O 1
ATOM 2533 N N . SER A 1 332 ? -44.300 2.167 87.723 1.00 86.00 332 SER A N 1
ATOM 2534 C CA . SER A 1 332 ? -43.933 2.188 89.147 1.00 86.00 332 SER A CA 1
ATOM 2535 C C . SER A 1 332 ? -44.332 3.515 89.793 1.00 86.00 332 SER A C 1
ATOM 2537 O O . SER A 1 332 ? -45.054 3.511 90.786 1.00 86.00 332 SER A O 1
ATOM 2539 N N . GLY A 1 333 ? -43.962 4.646 89.183 1.00 84.50 333 GLY A N 1
ATOM 2540 C CA . GLY A 1 333 ? -44.305 5.974 89.696 1.00 84.50 333 GLY A CA 1
ATOM 2541 C C . GLY A 1 333 ? -45.815 6.217 89.788 1.00 84.50 333 GLY A C 1
ATOM 2542 O O . GLY A 1 333 ? -46.286 6.804 90.762 1.00 84.50 333 GLY A O 1
ATOM 2543 N N . LEU A 1 334 ? -46.600 5.717 88.826 1.00 83.69 334 LEU A N 1
ATOM 2544 C CA . LEU A 1 334 ? -48.063 5.780 88.879 1.00 83.69 334 LEU A CA 1
ATOM 2545 C C . LEU A 1 334 ? -48.640 4.916 90.011 1.00 83.69 334 LEU A C 1
ATOM 2547 O O . LEU A 1 334 ? -49.573 5.345 90.689 1.00 83.69 334 LEU A O 1
ATOM 2551 N N . ASN A 1 335 ? -48.097 3.716 90.230 1.00 87.44 335 ASN A N 1
ATOM 2552 C CA . ASN A 1 335 ? -48.501 2.845 91.334 1.00 87.44 335 ASN A CA 1
ATOM 2553 C C . ASN A 1 335 ? -48.178 3.476 92.698 1.00 87.44 335 ASN A C 1
ATOM 2555 O O . ASN A 1 335 ? -49.029 3.474 93.588 1.00 87.44 335 ASN A O 1
ATOM 2559 N N . ASP A 1 336 ? -46.994 4.068 92.842 1.00 88.81 336 ASP A N 1
ATOM 2560 C CA . ASP A 1 336 ? -46.564 4.747 94.067 1.00 88.81 336 ASP A CA 1
ATOM 2561 C C . ASP A 1 336 ? -47.421 5.998 94.334 1.00 88.81 336 ASP A C 1
ATOM 2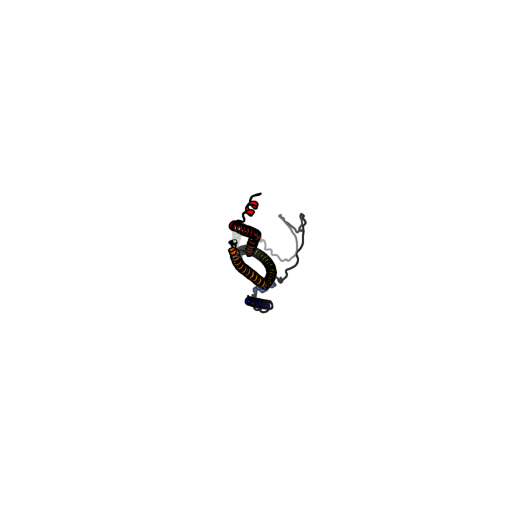563 O O . ASP A 1 336 ? -47.874 6.222 95.460 1.00 88.81 336 ASP A O 1
ATOM 2567 N N . TYR A 1 337 ? -47.751 6.765 93.287 1.00 85.50 337 TYR A N 1
ATOM 2568 C CA . TYR A 1 337 ? -48.691 7.885 93.374 1.00 85.50 337 TYR A CA 1
ATOM 2569 C C . TYR A 1 337 ? -50.104 7.433 93.766 1.00 85.50 337 TYR A C 1
ATOM 2571 O O . TYR A 1 337 ? -50.720 8.039 94.642 1.00 85.50 337 TYR A O 1
ATOM 2579 N N . ALA A 1 338 ? -50.617 6.353 93.167 1.00 86.62 338 ALA A N 1
ATOM 2580 C CA . ALA A 1 338 ? -51.927 5.802 93.502 1.00 86.62 338 ALA A CA 1
ATOM 2581 C C . ALA A 1 338 ? -51.976 5.295 94.954 1.00 86.62 338 ALA A C 1
ATOM 2583 O O . ALA A 1 338 ? -52.949 5.557 95.662 1.00 86.62 338 ALA A O 1
ATOM 2584 N N . ALA A 1 339 ? -50.913 4.634 95.424 1.00 89.06 339 ALA A N 1
ATOM 2585 C CA . ALA A 1 339 ? -50.782 4.200 96.812 1.00 89.06 339 ALA A CA 1
ATOM 2586 C C . ALA A 1 339 ? -50.771 5.396 97.780 1.00 89.06 339 ALA A C 1
ATOM 2588 O O . ALA A 1 339 ? -51.522 5.390 98.757 1.00 89.06 339 ALA A O 1
ATOM 2589 N N . SER A 1 340 ? -49.992 6.440 97.472 1.00 86.81 340 SER A N 1
ATOM 2590 C CA . SER A 1 340 ? -49.935 7.681 98.256 1.00 86.81 340 SER A CA 1
ATOM 2591 C C . SER A 1 340 ? -51.293 8.394 98.299 1.00 86.81 340 SER A C 1
ATOM 2593 O O . SER A 1 340 ? -51.818 8.674 99.372 1.00 86.81 340 SER A O 1
ATOM 2595 N N . PHE A 1 341 ? -51.945 8.581 97.147 1.00 87.00 341 PHE A N 1
ATOM 2596 C CA . PHE A 1 341 ? -53.261 9.217 97.060 1.00 87.00 341 PHE A CA 1
ATOM 2597 C C . PHE A 1 341 ? -54.349 8.437 97.817 1.00 87.00 341 PHE A C 1
ATOM 2599 O O . PHE A 1 341 ? -55.203 9.035 98.481 1.00 87.00 341 PHE A O 1
ATOM 2606 N N . CYS A 1 342 ? -54.331 7.101 97.747 1.00 87.50 342 CYS A N 1
ATOM 2607 C CA . CYS A 1 342 ? -55.225 6.255 98.535 1.00 87.50 342 CYS A CA 1
ATOM 2608 C C . CYS A 1 342 ? -54.947 6.370 100.040 1.00 87.50 342 CYS A C 1
ATOM 2610 O O . CYS A 1 342 ? -55.901 6.433 100.822 1.00 87.50 342 CYS A O 1
ATOM 2612 N N . LEU A 1 343 ? -53.676 6.426 100.449 1.00 86.75 343 LEU A N 1
ATOM 2613 C CA . LEU A 1 343 ? -53.283 6.632 101.841 1.00 86.75 343 LEU A CA 1
ATOM 2614 C C . LEU A 1 343 ? -53.772 7.996 102.345 1.00 86.75 343 LEU A C 1
ATOM 2616 O O . LEU A 1 343 ? -54.552 8.031 103.294 1.00 86.75 343 LEU A O 1
ATOM 2620 N N . ASP A 1 344 ? -53.428 9.089 101.662 1.00 85.62 344 ASP A N 1
ATOM 2621 C CA . ASP A 1 344 ? -53.843 10.458 101.998 1.00 85.62 344 ASP A CA 1
ATOM 2622 C C . ASP A 1 344 ? -55.367 10.593 102.093 1.00 85.62 344 ASP A C 1
ATOM 2624 O O . ASP A 1 344 ? -55.896 11.149 103.057 1.00 85.62 344 ASP A O 1
ATOM 2628 N N . SER A 1 345 ? -56.096 10.028 101.124 1.00 86.12 345 SER A N 1
ATOM 2629 C CA . SER A 1 345 ? -57.564 10.017 101.127 1.00 86.12 345 SER A CA 1
ATOM 2630 C C . SER A 1 345 ? -58.134 9.262 102.332 1.00 86.12 345 SER A C 1
ATOM 2632 O O . SER A 1 345 ? -59.141 9.679 102.906 1.00 86.12 345 SER A O 1
ATOM 2634 N N . THR A 1 346 ? -57.486 8.168 102.743 1.00 86.56 346 THR A N 1
ATOM 2635 C CA . THR A 1 346 ? -57.889 7.372 103.913 1.00 86.56 346 THR A CA 1
ATOM 2636 C C . THR A 1 346 ? -57.569 8.101 105.219 1.00 86.56 346 THR A C 1
ATOM 2638 O O . THR A 1 346 ? -58.406 8.129 106.120 1.00 86.56 346 THR A O 1
ATOM 2641 N N . LEU A 1 347 ? -56.404 8.749 105.317 1.00 84.19 347 LEU A N 1
ATOM 2642 C CA . LEU A 1 347 ? -56.009 9.553 106.477 1.00 84.19 347 LEU A CA 1
ATOM 2643 C C . LEU A 1 347 ? -56.946 10.756 106.667 1.00 84.19 347 LEU A C 1
ATOM 2645 O O . LEU A 1 347 ? -57.455 10.960 107.767 1.00 84.19 347 LEU A O 1
ATOM 2649 N N . GLN A 1 348 ? -57.285 11.480 105.594 1.00 84.31 348 GLN A N 1
ATOM 2650 C CA . GLN A 1 348 ? -58.272 12.570 105.635 1.00 84.31 348 GLN A CA 1
ATOM 2651 C C . GLN A 1 348 ? -59.681 12.097 106.032 1.00 84.31 348 GLN A C 1
ATOM 2653 O O . GLN A 1 348 ? -60.450 12.861 106.622 1.00 84.31 348 GLN A O 1
ATOM 2658 N N . LEU A 1 349 ? -60.058 10.858 105.696 1.00 85.62 349 LEU A N 1
ATOM 2659 C CA . LEU A 1 349 ? -61.324 10.269 106.140 1.00 85.62 349 LEU A CA 1
ATOM 2660 C C . LEU A 1 349 ? -61.287 9.976 107.650 1.00 85.62 349 LEU A C 1
ATOM 2662 O O . LEU A 1 349 ? -62.210 10.349 108.369 1.00 85.62 349 LEU A O 1
ATOM 2666 N N . LEU A 1 350 ? -60.199 9.370 108.135 1.00 83.00 350 LEU A N 1
ATOM 2667 C CA . LEU A 1 350 ? -59.985 9.083 109.557 1.00 83.00 350 LEU A CA 1
ATOM 2668 C C . LEU A 1 350 ? -59.917 10.361 110.407 1.00 83.00 350 LEU A C 1
ATOM 2670 O O . LEU A 1 350 ? -60.433 10.372 111.523 1.00 83.00 350 LEU A O 1
ATOM 2674 N N . GLU A 1 351 ? -59.332 11.441 109.884 1.00 81.00 351 GLU A N 1
ATOM 2675 C CA . GLU A 1 351 ? -59.303 12.756 110.536 1.00 81.00 351 GLU A CA 1
ATOM 2676 C C . GLU A 1 351 ? -60.716 13.337 110.709 1.00 81.00 351 GLU A C 1
ATOM 2678 O O . GLU A 1 351 ? -61.074 13.796 111.794 1.00 81.00 351 GLU A O 1
ATOM 2683 N N . LYS A 1 352 ? -61.560 13.257 109.668 1.00 83.38 352 LYS A N 1
ATOM 2684 C CA . LYS A 1 352 ? -62.962 13.718 109.718 1.00 83.38 352 LYS A CA 1
ATOM 2685 C C . LYS A 1 352 ? -63.811 12.935 110.719 1.00 83.38 352 LYS A C 1
ATOM 2687 O O . LYS A 1 352 ? -64.668 13.526 111.368 1.00 83.38 352 LYS A O 1
ATOM 2692 N N . GLU A 1 353 ? -63.539 11.642 110.881 1.00 83.25 353 GLU A N 1
ATOM 2693 C CA . GLU A 1 353 ? -64.154 10.777 111.900 1.00 83.25 353 GLU A CA 1
ATOM 2694 C C . GLU A 1 353 ? -63.481 10.910 113.292 1.00 83.25 353 GLU A C 1
ATOM 2696 O O . GLU A 1 353 ? -63.757 10.131 114.206 1.00 83.25 353 GLU A O 1
ATOM 2701 N N . GLY A 1 354 ? -62.578 11.883 113.484 1.00 76.94 354 GLY A N 1
ATOM 2702 C CA . GLY A 1 354 ? -61.935 12.197 114.769 1.00 76.94 354 GLY A CA 1
ATOM 2703 C C . GLY A 1 354 ? -60.919 11.160 115.265 1.00 76.94 354 GLY A C 1
ATOM 2704 O O . GLY A 1 354 ? -60.522 11.178 116.434 1.00 76.94 354 GLY A O 1
ATOM 2705 N N . CYS A 1 355 ? -60.489 10.236 114.406 1.00 77.88 355 CYS A N 1
ATOM 2706 C CA . CYS A 1 355 ? -59.642 9.097 114.753 1.00 77.88 355 CYS A CA 1
ATOM 2707 C C . CYS A 1 355 ? -58.141 9.446 114.747 1.00 77.88 355 CYS A C 1
ATOM 2709 O O . CYS A 1 355 ? -57.342 8.764 114.111 1.00 77.88 355 CYS A O 1
ATOM 2711 N N . ASN A 1 356 ? -57.735 10.465 115.511 1.00 71.94 356 ASN A N 1
ATOM 2712 C CA . ASN A 1 356 ? -56.402 11.101 115.465 1.00 71.94 356 ASN A CA 1
ATOM 2713 C C . ASN A 1 356 ? -55.197 10.216 115.876 1.00 71.94 356 ASN A C 1
ATOM 2715 O O . ASN A 1 356 ? -54.074 10.705 115.968 1.00 71.94 356 ASN A O 1
ATOM 2719 N N . HIS A 1 357 ? -55.393 8.919 116.129 1.00 70.94 357 HIS A N 1
ATOM 2720 C CA . HIS A 1 357 ? -54.337 7.986 116.542 1.00 70.94 357 HIS A CA 1
ATOM 2721 C C . HIS A 1 357 ? -53.251 7.777 115.470 1.00 70.94 357 HIS A C 1
ATOM 2723 O O . HIS A 1 357 ? -52.119 7.450 115.815 1.00 70.94 357 HIS A O 1
ATOM 2729 N N . PHE A 1 358 ? -53.566 7.987 114.185 1.00 66.50 358 PHE A N 1
ATOM 2730 C CA . PHE A 1 358 ? -52.595 7.848 113.091 1.00 66.50 358 PHE A CA 1
ATOM 2731 C C . PHE A 1 358 ? -51.528 8.956 113.078 1.00 66.50 358 PHE A C 1
ATOM 2733 O O . PHE A 1 358 ? -50.446 8.729 112.549 1.00 66.50 358 PHE A O 1
ATOM 2740 N N . MET A 1 359 ? -51.773 10.113 113.710 1.00 64.62 359 MET A N 1
ATOM 2741 C CA . MET A 1 359 ? -50.792 11.210 113.812 1.00 64.62 359 MET A CA 1
ATOM 2742 C C . MET A 1 359 ? -49.533 10.817 114.609 1.00 64.62 359 MET A C 1
ATOM 2744 O O . MET A 1 359 ? -48.517 11.501 114.542 1.00 64.62 359 MET A O 1
ATOM 2748 N N . ALA A 1 360 ? -49.580 9.712 115.362 1.00 64.50 360 ALA A N 1
ATOM 2749 C CA . ALA A 1 360 ? -48.409 9.138 116.021 1.00 64.50 360 ALA A CA 1
ATOM 2750 C C . ALA A 1 360 ? -47.491 8.351 115.061 1.00 64.50 360 ALA A C 1
ATOM 2752 O O . ALA A 1 360 ? -46.352 8.080 115.419 1.00 64.50 360 ALA A O 1
ATOM 2753 N N . LEU A 1 361 ? -47.965 7.981 113.863 1.00 62.69 361 LEU A N 1
ATOM 2754 C CA . LEU A 1 361 ? -47.176 7.260 112.854 1.00 62.69 361 LEU A CA 1
ATOM 2755 C C . LEU A 1 361 ? -46.325 8.204 111.992 1.00 62.69 361 LEU A C 1
ATOM 2757 O O . LEU A 1 361 ? -45.292 7.787 111.489 1.00 62.69 361 LEU A O 1
ATOM 2761 N N . SER A 1 362 ? -46.729 9.470 111.850 1.00 57.09 362 SER A N 1
ATOM 2762 C CA . SER A 1 362 ? -45.988 10.513 111.123 1.00 57.09 362 SER A CA 1
ATOM 2763 C C . SER A 1 362 ? -45.035 11.322 112.017 1.00 57.09 362 SER A C 1
ATOM 2765 O O . SER A 1 362 ? -44.620 12.411 111.639 1.00 57.09 362 SER A O 1
ATOM 2767 N N . ALA A 1 363 ? -44.778 10.861 113.245 1.00 49.75 363 ALA A N 1
ATOM 2768 C CA . ALA A 1 363 ? -43.946 11.563 114.227 1.00 49.75 363 ALA A CA 1
ATOM 2769 C C . ALA A 1 363 ? -42.518 10.994 114.343 1.00 49.75 363 ALA A C 1
ATOM 2771 O O . ALA A 1 363 ? -41.656 11.662 114.913 1.00 49.75 363 ALA A O 1
ATOM 2772 N N . ASP A 1 364 ? -42.272 9.804 113.785 1.00 52.09 364 ASP A N 1
ATOM 2773 C CA . ASP A 1 364 ? -40.948 9.189 113.642 1.00 52.09 364 ASP A CA 1
ATOM 2774 C C . ASP A 1 364 ? -40.505 9.271 112.165 1.00 52.09 364 ASP A C 1
ATOM 2776 O O . ASP A 1 364 ? -40.508 8.276 111.442 1.00 52.09 364 ASP A O 1
ATOM 2780 N N . ASP A 1 365 ? -40.137 10.474 111.711 1.00 40.38 365 ASP A N 1
ATOM 2781 C CA . ASP A 1 365 ? -39.438 10.668 110.432 1.00 40.38 365 ASP A CA 1
ATOM 2782 C C . ASP A 1 365 ? -38.001 10.114 110.523 1.00 40.38 365 ASP A C 1
ATOM 2784 O O . ASP A 1 365 ? -37.180 10.648 111.280 1.00 40.38 365 ASP A O 1
ATOM 2788 N N . TYR A 1 366 ? -37.686 9.095 109.710 1.00 36.31 366 TYR A N 1
ATOM 2789 C CA . TYR A 1 366 ? -36.327 8.774 109.237 1.00 36.31 366 TYR A CA 1
ATOM 2790 C C . TYR A 1 366 ? -36.331 7.976 107.926 1.00 36.31 366 TYR A C 1
ATOM 2792 O O . TYR A 1 366 ? -37.049 6.953 107.862 1.00 36.31 366 TYR A O 1
#

Secondary structure (DSSP, 8-state):
-HHHHHHHHHHHHHHHHHHH-TTSSS-S--PPPPGGGHHHHHHS------------------------------------------------------PPP----------HHHHHHHHHTS-HHHHHHHHHHHHHHHHHHHHHHHHHHHHHHHHHHHHHHHHHHHHHHHHHHHHHHHHHHHHHHHHHHHHHHHHHHHHHHHHHHHHHHHHHHHHHHHHHHHHHHHHHHHHHHHHHHHHHHHHHHHHHHHHHHHHHHHHHHHHHHHHHHHHHHHHHHHHHHHHHHHHHHHHHHHHHHHTTT--PPPP-TTS-HHHHHHHHHHHHHHHHHHHHHHHHHHHHHHHHHHHHHHHHTT-GGGGGTSS---

Radius of gyration: 83.97 Å; chains: 1; bounding box: 158×49×245 Å

Sequence (366 aa):
MAELAREKEKMVDTLVKKLKDPSSEATKSDAELPAKLKGFNEAFGTTLRKEIFAAHAAGADTDDGGSFQGPSAGGEADCVIVGGSGSSKDAAAVDEGKAVAVAKSADRVLDLKEFEELARGLGDGDLARLSASLGKKVAIAADVAMERVESQERGVLAQMEKMTRFEARVADLEQQNRILDGIKDKLRGINSGLKENNDVLMKTCEELGEKYEKLEDKSGRLEEENLKLKENLEDNAKIIDELRSAADKDAQTIAEQAKLIKIIGPELEEKTNFIKEADDLLRANFAVLYENYKSALEVFGAEPLPYPGDGDVVKIFDWMREEFEVLPEVISGLNDYAASFCLDSTLQLLEKEGCNHFMALSADDY

Foldseek 3Di:
DVVVVVVVVVVVVVVVVCVVCVPPPPPDPVPDDPPVCPVVCVVDPDPPDDDDDDDDDDDDDDDDDDDDDDDDDDDDDDDDDDDDDDDDDDDDDDDDDDDDDPPPPPPPPPDPVNVVVVLVPDDPVVNVVVVVVVVVVVVVVVVVVVVVVVVVVVVVVVVVVVVVVVVVVVVVVVVVVVVVVVVVVVVVVVVVVVVVVVVVVVVVVVVVVVVVVVVVVVVVVVVVVVVVVVVVVVVVVVVVVVVVVVVVVVVVVVVVVVVVCVVVVVVVVVVVVVVVVVQVVLLVVLVVVQVVVQVVVVVVVDGADDQPSVDRSVVNVVSVVVRVVCVVVVVVVVVVVVVVVVVVVVVVVCVVVVVCPCVVVVPDDD

pLDDT: mean 75.45, std 24.5, range [24.83, 98.44]

Organism: Setaria viridis (NCBI:txid4556)